Protein AF-X0ZL64-F1 (afdb_monomer_lite)

Radius of gyration: 22.53 Å; chains: 1; bounding box: 55×43×72 Å

Sequence (327 aa):
TFVGLVYSRGSKEIKETILNGLEERFSKLHREGRIHIHDLEAYGETYNCLTPNILKGFPYEEYTNYSDFKKMIELFNYYRHIIVGLGNEQSGGIAFANFDEEVEIIYNKLNIAKNEINFQNLRDCIDSFLKWIHEARDRCGQVQYYVTLNLGLATGEISRFVTSSVLKCFMASKYIRPNIIFKLKDGINRKKGDNNYDLFRIAMECTCKKMIPTYFLCDSNHNLKVDPFKIALMGCRSKVYQNEYGEDTTIGRSNIVYNTINLPRIALEIDKNNPNLSKEEKIDLFKKNWLEIADDVKDLLFDRYDKICKQDSDDFPCNTQHNLRII

Secondary structure (DSSP, 8-state):
-HHHHHHHHHHHHHHHHHHHHS-HHHHHHHHTTSEEETTGGGTTT--SEE---HHHH--HHHHTTS-HHHHHHHHHHHHHHHHHHHHHH-SS-EEESSHHHHHHHHHHHTT---SHHHHHHHHHHHHHHHHHHHH---BTTTB---EEEEES---SHHHHHHHHHHHHHHHHSS---SEEEEEE-TTTTSSTTSTTHHHHHHHHHHHHHHS-PEEEETTSTTTTTS-TTS---BTTTB-----SSS---STT-EE---EEE-HHHHHHHHHHH-TTS-HHHHHHHHHHHHHHHHHHHHHHHHHHHHHHTTS-GGG-HHHHHHT-S--

Structure (mmCIF, N/CA/C/O backbone):
data_AF-X0ZL64-F1
#
_entry.id   AF-X0ZL64-F1
#
loop_
_atom_site.group_PDB
_atom_site.id
_atom_site.type_symbol
_atom_site.label_atom_id
_atom_site.label_alt_id
_atom_site.label_comp_id
_atom_site.label_asym_id
_atom_site.label_entity_id
_atom_site.label_seq_id
_atom_site.pdbx_PDB_ins_code
_atom_site.Cartn_x
_atom_site.Cartn_y
_atom_site.Cartn_z
_atom_site.occupancy
_atom_site.B_iso_or_equiv
_atom_site.auth_seq_id
_atom_site.auth_comp_id
_atom_site.auth_asym_id
_atom_site.auth_atom_id
_atom_site.pdbx_PDB_model_num
ATOM 1 N N . THR A 1 1 ? 22.795 6.376 10.604 1.00 85.44 1 THR A N 1
ATOM 2 C CA . THR A 1 1 ? 22.856 5.501 11.796 1.00 85.44 1 THR A CA 1
ATOM 3 C C . THR A 1 1 ? 23.905 4.427 11.550 1.00 85.44 1 THR A C 1
ATOM 5 O O . THR A 1 1 ? 24.247 4.202 10.392 1.00 85.44 1 THR A O 1
ATOM 8 N N . PHE A 1 2 ? 24.428 3.781 12.596 1.00 92.62 2 PHE A N 1
ATOM 9 C CA . PHE A 1 2 ? 25.344 2.638 12.452 1.00 92.62 2 PHE A CA 1
ATOM 10 C C . PHE A 1 2 ? 24.723 1.520 11.589 1.00 92.62 2 PHE A C 1
ATOM 12 O O . PHE A 1 2 ? 25.323 1.127 10.592 1.00 92.62 2 PHE A O 1
ATOM 19 N N . VAL A 1 3 ? 23.479 1.119 11.891 1.00 92.69 3 VAL A N 1
ATOM 20 C CA . VAL A 1 3 ? 22.715 0.110 11.126 1.00 92.69 3 VAL A CA 1
ATOM 21 C C . VAL A 1 3 ? 22.591 0.499 9.655 1.00 92.69 3 VAL A C 1
ATOM 23 O O . VAL A 1 3 ? 22.887 -0.297 8.771 1.00 92.69 3 VAL A O 1
ATOM 26 N N . GLY A 1 4 ? 22.235 1.756 9.384 1.00 93.00 4 GLY A N 1
ATOM 27 C CA . GLY A 1 4 ? 22.104 2.241 8.019 1.00 93.00 4 GLY A CA 1
ATOM 28 C C . GLY A 1 4 ? 23.405 2.178 7.221 1.00 93.00 4 GLY A C 1
ATOM 29 O O . GLY A 1 4 ? 23.381 1.835 6.046 1.00 93.00 4 GLY A O 1
ATOM 30 N N . LEU A 1 5 ? 24.551 2.481 7.837 1.00 93.94 5 LEU A N 1
ATOM 31 C CA . LEU A 1 5 ? 25.843 2.383 7.151 1.00 93.94 5 LEU A CA 1
ATOM 32 C C . LEU A 1 5 ? 26.161 0.934 6.755 1.00 93.94 5 LEU A C 1
ATOM 34 O O . LEU A 1 5 ? 26.617 0.702 5.634 1.00 93.94 5 LEU A O 1
ATOM 38 N N . VAL A 1 6 ? 25.909 -0.020 7.658 1.00 95.12 6 VAL A N 1
ATOM 39 C CA . VAL A 1 6 ? 26.088 -1.456 7.394 1.00 95.12 6 VAL A CA 1
ATOM 40 C C . VAL A 1 6 ? 25.159 -1.899 6.263 1.00 95.12 6 VAL A C 1
ATOM 42 O O . VAL A 1 6 ? 25.638 -2.450 5.273 1.00 95.12 6 VAL A O 1
ATOM 45 N N . TYR A 1 7 ? 23.868 -1.560 6.349 1.00 93.56 7 TYR A N 1
ATOM 46 C CA . TYR A 1 7 ? 22.883 -1.881 5.315 1.00 93.56 7 TYR A CA 1
ATOM 47 C C . TYR A 1 7 ? 23.269 -1.301 3.949 1.00 93.56 7 TYR A C 1
ATOM 49 O O . TYR A 1 7 ? 23.265 -2.016 2.955 1.00 93.56 7 TYR A O 1
ATOM 57 N N . SER A 1 8 ? 23.657 -0.023 3.874 1.00 93.94 8 SER A N 1
ATOM 58 C CA . SER A 1 8 ? 24.023 0.607 2.598 1.00 93.94 8 SER A CA 1
ATOM 59 C C . SER A 1 8 ? 25.255 -0.027 1.949 1.00 93.94 8 SER A C 1
ATOM 61 O O . SER A 1 8 ? 25.302 -0.131 0.723 1.00 93.94 8 SER A O 1
ATOM 63 N N . ARG A 1 9 ? 26.251 -0.450 2.741 1.00 95.69 9 ARG A N 1
ATOM 64 C CA . ARG A 1 9 ? 27.428 -1.155 2.212 1.00 95.69 9 ARG A CA 1
ATOM 65 C C . ARG A 1 9 ? 27.052 -2.538 1.687 1.00 95.69 9 ARG A C 1
ATOM 67 O O . ARG A 1 9 ? 27.356 -2.822 0.533 1.00 95.69 9 ARG A O 1
ATOM 74 N N . GLY A 1 10 ? 26.329 -3.328 2.484 1.00 95.69 10 GLY A N 1
ATOM 75 C CA . GLY A 1 10 ? 25.863 -4.658 2.080 1.00 95.69 10 GLY A CA 1
ATOM 76 C C . GLY A 1 10 ? 24.952 -4.606 0.853 1.00 95.69 10 GLY A C 1
ATOM 77 O O . GLY A 1 10 ? 25.193 -5.307 -0.119 1.00 95.69 10 GLY A O 1
ATOM 78 N N . SER A 1 11 ? 23.979 -3.689 0.831 1.00 95.44 11 SER A N 1
ATOM 79 C CA . SER A 1 11 ? 23.084 -3.470 -0.315 1.00 95.44 11 SER A CA 1
ATOM 80 C C . SER A 1 11 ? 23.862 -3.169 -1.600 1.00 95.44 11 SER A C 1
ATOM 82 O O . SER A 1 11 ? 23.550 -3.728 -2.647 1.00 95.44 11 SER A O 1
ATOM 84 N N . LYS A 1 12 ? 24.906 -2.329 -1.545 1.00 96.12 12 LYS A N 1
ATOM 85 C CA . LYS A 1 12 ? 25.731 -2.024 -2.726 1.00 96.12 12 LYS A CA 1
ATOM 86 C C . LYS A 1 12 ? 26.487 -3.255 -3.236 1.00 96.12 12 LYS A C 1
ATOM 88 O O . LYS A 1 12 ? 26.539 -3.469 -4.443 1.00 96.12 12 LYS A O 1
ATOM 93 N N . GLU A 1 13 ? 27.072 -4.034 -2.335 1.00 97.12 13 GLU A N 1
ATOM 94 C CA . GLU A 1 13 ? 27.812 -5.250 -2.682 1.00 97.12 13 GLU A CA 1
ATOM 95 C C . GLU A 1 13 ? 26.893 -6.327 -3.269 1.00 97.12 13 GLU A C 1
ATOM 97 O O . GLU A 1 13 ? 27.180 -6.865 -4.337 1.00 97.12 13 GLU A O 1
ATOM 102 N N . ILE A 1 14 ? 25.745 -6.569 -2.631 1.00 97.00 14 ILE A N 1
ATOM 103 C CA . ILE A 1 14 ? 24.719 -7.510 -3.095 1.00 97.00 14 ILE A CA 1
ATOM 104 C C . ILE A 1 14 ? 24.236 -7.127 -4.500 1.00 97.00 14 ILE A C 1
ATOM 106 O O . ILE A 1 14 ? 24.194 -7.977 -5.387 1.00 97.00 14 ILE A O 1
ATOM 110 N N . LYS A 1 15 ? 23.948 -5.840 -4.739 1.00 97.06 15 LYS A N 1
ATOM 111 C CA . LYS A 1 15 ? 23.525 -5.336 -6.056 1.00 97.06 15 LYS A CA 1
ATOM 112 C C . LYS A 1 15 ? 24.524 -5.659 -7.161 1.00 97.06 15 LYS A C 1
ATOM 114 O O . LYS A 1 15 ? 24.115 -6.140 -8.212 1.00 97.06 15 LYS A O 1
ATOM 119 N N . GLU A 1 16 ? 25.812 -5.400 -6.939 1.00 96.44 16 GLU A N 1
ATOM 120 C CA . GLU A 1 16 ? 26.841 -5.702 -7.941 1.00 96.44 16 GLU A CA 1
ATOM 121 C C . GLU A 1 16 ? 27.011 -7.207 -8.144 1.00 96.44 16 GLU A C 1
ATOM 123 O O . GLU A 1 16 ? 27.099 -7.655 -9.285 1.00 96.44 16 GLU A O 1
ATOM 128 N N . THR A 1 17 ? 27.006 -7.995 -7.066 1.00 97.50 17 THR A N 1
ATOM 129 C CA . THR A 1 17 ? 27.099 -9.460 -7.143 1.00 97.50 17 THR A CA 1
ATOM 130 C C . THR A 1 17 ? 25.959 -10.043 -7.971 1.00 97.50 17 THR A C 1
ATOM 132 O O . THR A 1 17 ? 26.208 -10.811 -8.899 1.00 97.50 17 THR A O 1
ATOM 135 N N . ILE A 1 18 ? 24.719 -9.624 -7.703 1.00 96.94 18 ILE A N 1
ATOM 136 C CA . ILE A 1 18 ? 23.544 -10.055 -8.466 1.00 96.94 18 ILE A CA 1
ATOM 137 C C . ILE A 1 18 ? 23.678 -9.611 -9.918 1.00 96.94 18 ILE A C 1
ATOM 139 O O . ILE A 1 18 ? 23.565 -10.436 -10.818 1.00 96.94 18 ILE A O 1
ATOM 143 N N . LEU A 1 19 ? 23.976 -8.333 -10.170 1.00 96.31 19 LEU A N 1
ATOM 144 C CA . LEU A 1 19 ? 24.062 -7.806 -11.531 1.00 96.31 19 LEU A CA 1
ATOM 145 C C . LEU A 1 19 ? 25.149 -8.492 -12.371 1.00 96.31 19 LEU A C 1
ATOM 147 O O . LEU A 1 19 ? 24.966 -8.649 -13.575 1.00 96.31 19 LEU A O 1
ATOM 151 N N . ASN A 1 20 ? 26.259 -8.900 -11.752 1.00 96.81 20 ASN A N 1
ATOM 152 C CA . ASN A 1 20 ? 27.331 -9.659 -12.400 1.00 96.81 20 ASN A CA 1
ATOM 153 C C . ASN A 1 20 ? 26.983 -11.140 -12.612 1.00 96.81 20 ASN A C 1
ATOM 155 O O . ASN A 1 20 ? 27.545 -11.759 -13.509 1.00 96.81 20 ASN A O 1
ATOM 159 N N . GLY A 1 21 ? 26.090 -11.702 -11.794 1.00 96.31 21 GLY A N 1
ATOM 160 C CA . GLY A 1 21 ? 25.634 -13.091 -11.898 1.00 96.31 21 GLY A CA 1
ATOM 161 C C . GLY A 1 21 ? 24.410 -13.301 -12.796 1.00 96.31 21 GLY A C 1
ATOM 162 O O . GLY A 1 21 ? 24.076 -14.443 -13.100 1.00 96.31 21 GLY A O 1
ATOM 163 N N . LEU A 1 22 ? 23.723 -12.230 -13.207 1.00 96.25 22 LEU A N 1
ATOM 164 C CA . LEU A 1 22 ? 22.597 -12.305 -14.142 1.00 96.25 22 LEU A CA 1
ATOM 165 C C . LEU A 1 22 ? 23.060 -12.637 -15.563 1.00 96.25 22 LEU A C 1
ATOM 167 O O . LEU A 1 22 ? 24.157 -12.259 -15.976 1.00 96.25 22 LEU A O 1
ATOM 171 N N . GLU A 1 23 ? 22.169 -13.259 -16.343 1.00 96.94 23 GLU A N 1
ATOM 172 C CA . GLU A 1 23 ? 22.361 -13.398 -17.788 1.00 96.94 23 GLU A CA 1
ATOM 173 C C . GLU A 1 23 ? 22.715 -12.045 -18.420 1.00 96.94 23 GLU A C 1
ATOM 175 O O . GLU A 1 23 ? 22.102 -11.012 -18.116 1.00 96.94 23 GLU A O 1
ATOM 180 N N . GLU A 1 24 ? 23.692 -12.056 -19.331 1.00 96.94 24 GLU A N 1
ATOM 181 C CA . GLU A 1 24 ? 24.255 -10.836 -19.918 1.00 96.94 24 GLU A CA 1
ATOM 182 C C . GLU A 1 24 ? 23.181 -9.954 -20.567 1.00 96.94 24 GLU A C 1
ATOM 184 O O . GLU A 1 24 ? 23.215 -8.731 -20.423 1.00 96.94 24 GLU A O 1
ATOM 189 N N . ARG A 1 25 ? 22.177 -10.560 -21.217 1.00 96.50 25 ARG A N 1
ATOM 190 C CA . ARG A 1 25 ? 21.064 -9.824 -21.835 1.00 96.50 25 ARG A CA 1
ATOM 191 C C . ARG A 1 25 ? 20.309 -8.947 -20.831 1.00 96.50 25 ARG A C 1
ATOM 193 O O . ARG A 1 25 ? 20.005 -7.798 -21.138 1.00 96.50 25 ARG A O 1
ATOM 200 N N . PHE A 1 26 ? 20.093 -9.415 -19.600 1.00 97.38 26 PHE A N 1
ATOM 201 C CA . PHE A 1 26 ? 19.389 -8.646 -18.570 1.00 97.38 26 PHE A CA 1
ATOM 202 C C . PHE A 1 26 ? 20.286 -7.587 -17.931 1.00 97.38 26 PHE A C 1
ATOM 204 O O . PHE A 1 26 ? 19.891 -6.424 -17.793 1.00 97.38 26 PHE A O 1
ATOM 211 N N . SER A 1 27 ? 21.505 -7.975 -17.547 1.00 97.50 27 SER A N 1
ATOM 212 C CA . SER A 1 27 ? 22.430 -7.074 -16.857 1.00 97.50 27 SER A CA 1
ATOM 213 C C . SER A 1 27 ? 22.871 -5.923 -17.760 1.00 97.50 27 SER A C 1
ATOM 215 O O . SER A 1 27 ? 22.922 -4.776 -17.310 1.00 97.50 27 SER A O 1
ATOM 217 N N . LYS A 1 28 ? 23.082 -6.183 -19.054 1.00 97.69 28 LYS A N 1
ATOM 218 C CA . LYS A 1 28 ? 23.382 -5.159 -20.058 1.00 97.69 28 LYS A CA 1
ATOM 219 C C . LYS A 1 28 ? 22.254 -4.140 -20.195 1.00 97.69 28 LYS A C 1
ATOM 221 O O . LYS A 1 28 ? 22.522 -2.941 -20.127 1.00 97.69 28 LYS A O 1
ATOM 226 N N . LEU A 1 29 ? 20.998 -4.583 -20.316 1.00 97.69 29 LEU A N 1
ATOM 227 C CA . LEU A 1 29 ? 19.847 -3.674 -20.407 1.00 97.69 29 LEU A CA 1
ATOM 228 C C . LEU A 1 29 ? 19.750 -2.745 -19.187 1.00 97.69 29 LEU A C 1
ATOM 230 O O . LEU A 1 29 ? 19.421 -1.564 -19.342 1.00 97.69 29 LEU A O 1
ATOM 234 N N . HIS A 1 30 ? 20.054 -3.257 -17.991 1.00 97.94 30 HIS A N 1
ATOM 235 C CA . HIS A 1 30 ? 20.101 -2.457 -16.767 1.00 97.94 30 HIS A CA 1
ATOM 236 C C . HIS A 1 30 ? 21.277 -1.470 -16.767 1.00 97.94 30 HIS A C 1
ATOM 238 O O . HIS A 1 30 ? 21.079 -0.276 -16.546 1.00 97.94 30 HIS A O 1
ATOM 244 N N . ARG A 1 31 ? 22.500 -1.948 -17.046 1.00 97.12 31 ARG A N 1
ATOM 245 C CA . ARG A 1 31 ? 23.730 -1.131 -17.043 1.00 97.12 31 ARG A CA 1
ATOM 246 C C . ARG A 1 31 ? 23.680 -0.002 -18.076 1.00 97.12 31 ARG A C 1
ATOM 248 O O . ARG A 1 31 ? 24.167 1.092 -17.812 1.00 97.12 31 ARG A O 1
ATOM 255 N N . GLU A 1 32 ? 23.052 -0.240 -19.223 1.00 96.69 32 GLU A N 1
ATOM 256 C CA . GLU A 1 32 ? 22.893 0.752 -20.294 1.00 96.69 32 GLU A CA 1
ATOM 257 C C . GLU A 1 32 ? 21.678 1.678 -20.088 1.00 96.69 32 GLU A C 1
ATOM 259 O O . GLU A 1 32 ? 21.444 2.593 -20.883 1.00 96.69 32 GLU A O 1
ATOM 264 N N . GLY A 1 33 ? 20.901 1.467 -19.019 1.00 96.62 33 GLY A N 1
ATOM 265 C CA . GLY A 1 33 ? 19.744 2.290 -18.672 1.00 96.62 33 GLY A CA 1
ATOM 266 C C . GLY A 1 33 ? 18.554 2.131 -19.621 1.00 96.62 33 GLY A C 1
ATOM 267 O O . GLY A 1 33 ? 17.701 3.024 -19.679 1.00 96.62 33 GLY A O 1
ATOM 268 N N . ARG A 1 34 ? 18.483 1.020 -20.370 1.00 97.44 34 ARG A N 1
ATOM 269 C CA . ARG A 1 34 ? 17.305 0.657 -21.179 1.00 97.44 34 ARG A CA 1
ATOM 270 C C . ARG A 1 34 ? 16.175 0.126 -20.311 1.00 97.44 34 ARG A C 1
ATOM 272 O O . ARG A 1 34 ? 15.009 0.405 -20.588 1.00 97.44 34 ARG A O 1
ATOM 279 N N . ILE A 1 35 ? 16.527 -0.571 -19.236 1.00 98.31 35 ILE A N 1
ATOM 280 C CA . ILE A 1 35 ? 15.600 -0.941 -18.171 1.00 98.31 35 ILE A CA 1
ATOM 281 C C . ILE A 1 35 ? 16.153 -0.512 -16.814 1.00 98.31 35 ILE A C 1
ATOM 283 O O . ILE A 1 35 ? 17.341 -0.237 -16.662 1.00 98.31 35 ILE A O 1
ATOM 287 N N . HIS A 1 36 ? 15.287 -0.494 -15.810 1.00 98.12 36 HIS A N 1
ATOM 288 C CA . HIS A 1 36 ? 15.673 -0.422 -14.411 1.00 98.12 36 HIS A CA 1
ATOM 289 C C . HIS A 1 36 ? 15.086 -1.618 -13.665 1.00 98.12 36 HIS A C 1
ATOM 291 O O . HIS A 1 36 ? 13.871 -1.838 -13.684 1.00 98.12 36 HIS A O 1
ATOM 297 N N . ILE A 1 37 ? 15.971 -2.375 -13.019 1.00 97.75 37 ILE A N 1
ATOM 298 C CA . ILE A 1 37 ? 15.625 -3.517 -12.175 1.00 97.75 37 ILE A CA 1
ATOM 299 C C . ILE A 1 37 ? 15.481 -2.962 -10.766 1.00 97.75 37 ILE A C 1
ATOM 301 O O . ILE A 1 37 ? 16.473 -2.541 -10.171 1.00 97.75 37 ILE A O 1
ATOM 305 N N . HIS A 1 38 ? 14.244 -2.888 -10.278 1.00 96.12 38 HIS A N 1
ATOM 306 C CA . HIS A 1 38 ? 13.951 -2.321 -8.960 1.00 96.12 38 HIS A CA 1
ATOM 307 C C . HIS A 1 38 ? 14.298 -3.309 -7.851 1.00 96.12 38 HIS A C 1
ATOM 309 O O . HIS A 1 38 ? 14.215 -4.526 -8.059 1.00 96.12 38 HIS A O 1
ATOM 315 N N . ASP A 1 39 ? 14.645 -2.763 -6.683 1.00 94.56 39 ASP A N 1
ATOM 316 C CA . ASP A 1 39 ? 14.960 -3.504 -5.456 1.00 94.56 39 ASP A CA 1
ATOM 317 C C . ASP A 1 39 ? 15.946 -4.651 -5.706 1.00 94.56 39 ASP A C 1
ATOM 319 O O . ASP A 1 39 ? 15.713 -5.801 -5.341 1.00 94.56 39 ASP A O 1
ATOM 323 N N . LEU A 1 40 ? 17.027 -4.349 -6.427 1.00 95.44 40 LEU A N 1
ATOM 324 C CA . LEU A 1 40 ? 18.008 -5.344 -6.847 1.00 95.44 40 LEU A CA 1
ATOM 325 C C . LEU A 1 40 ? 18.696 -6.018 -5.645 1.00 95.44 40 LEU A C 1
ATOM 327 O O . LEU A 1 40 ? 19.093 -7.165 -5.751 1.00 95.44 40 LEU A O 1
ATOM 331 N N . GLU A 1 41 ? 18.772 -5.357 -4.488 1.00 94.25 41 GLU A N 1
ATOM 332 C CA . GLU A 1 41 ? 19.228 -5.963 -3.227 1.00 94.25 41 GLU A CA 1
ATOM 333 C C . GLU A 1 41 ? 18.314 -7.074 -2.690 1.00 94.25 41 GLU A C 1
ATOM 335 O O . GLU A 1 41 ? 18.753 -7.860 -1.863 1.00 94.25 41 GLU A O 1
ATOM 340 N N . ALA A 1 42 ? 17.059 -7.118 -3.135 1.00 94.75 42 ALA A N 1
ATOM 341 C CA . ALA A 1 42 ? 16.051 -8.096 -2.734 1.00 94.75 42 ALA A CA 1
ATOM 342 C C . ALA A 1 42 ? 15.788 -9.133 -3.842 1.00 94.75 42 ALA A C 1
ATOM 344 O O . ALA A 1 42 ? 14.786 -9.849 -3.815 1.00 94.75 42 ALA A O 1
ATOM 345 N N . TYR A 1 43 ? 16.637 -9.177 -4.874 1.00 96.00 43 TYR A N 1
ATOM 346 C CA . TYR A 1 43 ? 16.426 -10.023 -6.043 1.00 96.00 43 TYR A CA 1
ATOM 347 C C . TYR A 1 43 ? 16.453 -11.505 -5.667 1.00 96.00 43 TYR A C 1
ATOM 349 O O . TYR A 1 43 ? 17.493 -12.036 -5.299 1.00 96.00 43 TYR A O 1
ATOM 357 N N . GLY A 1 44 ? 15.316 -12.182 -5.824 1.00 94.06 44 GLY A N 1
ATOM 358 C CA . GLY A 1 44 ? 15.185 -13.600 -5.490 1.00 94.06 44 GLY A CA 1
ATOM 359 C C . GLY A 1 44 ? 15.011 -13.879 -3.997 1.00 94.06 44 GLY A C 1
ATOM 360 O O . GLY A 1 44 ? 14.632 -14.993 -3.666 1.00 94.06 44 GLY A O 1
ATOM 361 N N . GLU A 1 45 ? 15.214 -12.883 -3.132 1.00 94.06 45 GLU A N 1
ATOM 362 C CA . GLU A 1 45 ? 15.115 -13.012 -1.672 1.00 94.06 45 GLU A CA 1
ATOM 363 C C . GLU A 1 45 ? 13.700 -12.725 -1.169 1.00 94.06 45 GLU A C 1
ATOM 365 O O . GLU A 1 45 ? 13.190 -13.393 -0.279 1.00 94.06 45 GLU A O 1
ATOM 370 N N . THR A 1 46 ? 13.028 -11.719 -1.738 1.00 94.81 46 THR A N 1
ATOM 371 C CA . THR A 1 46 ? 11.670 -11.373 -1.313 1.00 94.81 46 THR A CA 1
ATOM 372 C C . THR A 1 46 ? 10.833 -10.714 -2.415 1.00 94.81 46 THR A C 1
ATOM 374 O O . THR A 1 46 ? 11.318 -10.288 -3.465 1.00 94.81 46 THR A O 1
ATOM 377 N N . TYR A 1 47 ? 9.532 -10.649 -2.157 1.00 94.31 47 TYR A N 1
ATOM 378 C CA . TYR A 1 47 ? 8.529 -9.894 -2.880 1.00 94.31 47 TYR A CA 1
ATOM 379 C C . TYR A 1 47 ? 8.533 -8.398 -2.496 1.00 94.31 47 TYR A C 1
ATOM 381 O O . TYR A 1 47 ? 9.127 -7.952 -1.513 1.00 94.31 47 TYR A O 1
ATOM 389 N N . ASN A 1 48 ? 7.804 -7.602 -3.276 1.00 94.44 48 ASN A N 1
ATOM 390 C CA . ASN A 1 48 ? 7.753 -6.156 -3.131 1.00 94.44 48 ASN A CA 1
ATOM 391 C C . ASN A 1 48 ? 6.693 -5.698 -2.113 1.00 94.44 48 ASN A C 1
ATOM 393 O O . ASN A 1 48 ? 7.015 -5.416 -0.963 1.00 94.44 48 ASN A O 1
ATOM 397 N N . CYS A 1 49 ? 5.423 -5.595 -2.508 1.00 94.44 49 CYS A N 1
ATOM 398 C CA . CYS A 1 49 ? 4.371 -5.023 -1.652 1.00 94.44 49 CYS A CA 1
ATOM 399 C C . CYS A 1 49 ? 3.359 -6.086 -1.232 1.00 94.44 49 CYS A C 1
ATOM 401 O O . CYS A 1 49 ? 3.110 -7.016 -1.997 1.00 94.44 49 CYS A O 1
ATOM 403 N N . LEU A 1 50 ? 2.688 -5.879 -0.096 1.00 95.19 50 LEU A N 1
ATOM 404 C CA . LEU A 1 50 ? 1.573 -6.705 0.377 1.00 95.19 50 LEU A CA 1
ATOM 405 C C . LEU A 1 50 ? 0.435 -5.833 0.920 1.00 95.19 50 LEU A C 1
ATOM 407 O O . LEU A 1 50 ? 0.665 -4.824 1.595 1.00 95.19 50 LEU A O 1
ATOM 411 N N . THR A 1 51 ? -0.797 -6.264 0.653 1.00 96.69 51 THR A N 1
ATOM 412 C CA . THR A 1 51 ? -1.989 -5.804 1.376 1.00 96.69 51 THR A CA 1
ATOM 413 C C . THR A 1 51 ? -2.382 -6.881 2.384 1.00 96.69 51 THR A C 1
ATOM 415 O O . THR A 1 51 ? -3.088 -7.805 1.999 1.00 96.69 51 THR A O 1
ATOM 418 N N . PRO A 1 52 ? -1.886 -6.867 3.630 1.00 96.44 52 PRO A N 1
ATOM 419 C CA . PRO A 1 52 ? -2.087 -7.983 4.554 1.00 96.44 52 PRO A CA 1
ATOM 420 C C . PRO A 1 52 ? -3.551 -8.170 4.978 1.00 96.44 52 PRO A C 1
ATOM 422 O O . PRO A 1 52 ? -4.284 -7.203 5.177 1.00 96.44 52 PRO A O 1
ATOM 425 N N . ASN A 1 53 ? -3.966 -9.423 5.184 1.00 95.62 53 ASN A N 1
ATOM 426 C CA . ASN A 1 53 ? -5.251 -9.752 5.804 1.00 95.62 53 ASN A CA 1
ATOM 427 C C . ASN A 1 53 ? -5.147 -9.717 7.338 1.00 95.62 53 ASN A C 1
ATOM 429 O O . ASN A 1 53 ? -4.923 -10.731 7.998 1.00 95.62 53 ASN A O 1
ATOM 433 N N . ILE A 1 54 ? -5.329 -8.529 7.911 1.00 96.25 54 ILE A N 1
ATOM 434 C CA . ILE A 1 54 ? -5.186 -8.290 9.356 1.00 96.25 54 ILE A CA 1
ATOM 435 C C . ILE A 1 54 ? -6.240 -9.035 10.167 1.00 96.25 54 ILE A C 1
ATOM 437 O O . ILE A 1 54 ? -5.933 -9.569 11.229 1.00 96.25 54 ILE A O 1
ATOM 441 N N . LEU A 1 55 ? -7.465 -9.126 9.651 1.00 96.06 55 LEU A N 1
ATOM 442 C CA . LEU A 1 55 ? -8.588 -9.723 10.370 1.00 96.06 55 LEU A CA 1
ATOM 443 C C . LEU A 1 55 ? -8.417 -11.222 10.614 1.00 96.06 55 LEU A C 1
ATOM 445 O O . LEU A 1 55 ? -8.947 -11.717 11.609 1.00 96.06 55 LEU A O 1
ATOM 449 N N . LYS A 1 56 ? -7.711 -11.922 9.716 1.00 92.69 56 LYS A N 1
ATOM 450 C CA . LYS A 1 56 ? -7.443 -13.363 9.810 1.00 92.69 56 LYS A CA 1
ATOM 451 C C . LYS A 1 56 ? -6.365 -13.683 10.848 1.00 92.69 56 LYS A C 1
ATOM 453 O O . LYS A 1 56 ? -6.500 -14.670 11.559 1.00 92.69 56 LYS A O 1
ATOM 458 N N . GLY A 1 57 ? -5.329 -12.847 10.935 1.00 90.81 57 GLY A N 1
ATOM 459 C CA . GLY A 1 57 ? -4.188 -13.043 11.837 1.00 90.81 57 GLY A CA 1
ATOM 460 C C . GLY A 1 57 ? -4.337 -12.466 13.241 1.00 90.81 57 GLY A C 1
ATOM 461 O O . GLY A 1 57 ? -3.505 -12.740 14.103 1.00 90.81 57 GLY A O 1
ATOM 462 N N . PHE A 1 58 ? -5.349 -11.625 13.466 1.00 96.38 58 PHE A N 1
ATOM 463 C CA . PHE A 1 58 ? -5.500 -10.897 14.721 1.00 96.38 58 PHE A CA 1
ATOM 464 C C . PHE A 1 58 ? -5.799 -11.853 15.898 1.00 96.38 58 PHE A C 1
ATOM 466 O O . PHE A 1 58 ? -6.772 -12.609 15.826 1.00 96.38 58 PHE A O 1
ATOM 473 N N . PRO A 1 59 ? -5.029 -11.818 17.003 1.00 95.69 59 PRO A N 1
ATOM 474 C CA . PRO A 1 59 ? -5.170 -12.761 18.116 1.00 95.69 59 PRO A CA 1
ATOM 475 C C . PRO A 1 59 ? -6.300 -12.351 19.082 1.00 95.69 59 PRO A C 1
ATOM 477 O O . PRO A 1 59 ? -6.068 -11.929 20.212 1.00 95.69 59 PRO A O 1
ATOM 480 N N . TYR A 1 60 ? -7.558 -12.467 18.643 1.00 96.25 60 TYR A N 1
ATOM 481 C CA . TYR A 1 60 ? -8.731 -12.023 19.421 1.00 96.25 60 TYR A CA 1
ATOM 482 C C . TYR A 1 60 ? -8.810 -12.633 20.830 1.00 96.25 60 TYR A C 1
ATOM 484 O O . TYR A 1 60 ? -9.135 -11.939 21.798 1.00 96.25 60 TYR A O 1
ATOM 492 N N . GLU A 1 61 ? -8.520 -13.929 20.950 1.00 95.31 61 GLU A N 1
ATOM 493 C CA . GLU A 1 61 ? -8.641 -14.674 22.207 1.00 95.31 61 GLU A CA 1
ATOM 494 C C . GLU A 1 61 ? -7.673 -14.152 23.276 1.00 95.31 61 GLU A C 1
ATOM 496 O O . GLU A 1 61 ? -8.059 -14.009 24.437 1.00 95.31 61 GLU A O 1
ATOM 501 N N . GLU A 1 62 ? -6.462 -13.751 22.875 1.00 95.88 62 GLU A N 1
ATOM 502 C CA . GLU A 1 62 ? -5.438 -13.212 23.776 1.00 95.88 62 GLU A CA 1
ATOM 503 C C . GLU A 1 62 ? -5.908 -11.926 24.477 1.00 95.88 62 GLU A C 1
ATOM 505 O O . GLU A 1 62 ? -5.585 -11.678 25.640 1.00 95.88 62 GLU A O 1
ATOM 510 N N . TYR A 1 63 ? -6.717 -11.111 23.794 1.00 96.25 63 TYR A N 1
ATOM 511 C CA . TYR A 1 63 ? -7.126 -9.790 24.282 1.00 96.25 63 TYR A CA 1
ATOM 512 C C . TYR A 1 63 ? -8.521 -9.775 24.911 1.00 96.25 63 TYR A C 1
ATOM 514 O O . TYR A 1 63 ? -8.960 -8.739 25.415 1.00 96.25 63 TYR A O 1
ATOM 522 N N . THR A 1 64 ? -9.234 -10.903 24.915 1.00 91.88 64 THR A N 1
ATOM 523 C CA . THR A 1 64 ? -10.647 -10.965 25.331 1.00 91.88 64 THR A CA 1
ATOM 524 C C . THR A 1 64 ? -10.856 -10.470 26.768 1.00 91.88 64 THR A C 1
ATOM 526 O O . THR A 1 64 ? -11.789 -9.703 27.026 1.00 91.88 64 THR A O 1
ATOM 529 N N . ASN A 1 65 ? -9.941 -10.821 27.679 1.00 94.12 65 ASN A N 1
ATOM 530 C CA . ASN A 1 65 ? -10.018 -10.492 29.109 1.00 94.12 65 ASN A CA 1
ATOM 531 C C . ASN A 1 65 ? -9.369 -9.148 29.485 1.00 94.12 65 ASN A C 1
ATOM 533 O O . ASN A 1 65 ? -9.278 -8.806 30.664 1.00 94.12 65 ASN A O 1
ATOM 537 N N . TYR A 1 66 ? -8.874 -8.386 28.510 1.00 97.94 66 TYR A N 1
ATOM 538 C CA . TYR A 1 66 ? -8.275 -7.079 28.767 1.00 97.94 66 TYR A CA 1
ATOM 539 C C . TYR A 1 66 ? -9.342 -6.006 29.001 1.00 97.94 66 TYR A C 1
ATOM 541 O O . TYR A 1 66 ? -10.479 -6.117 28.541 1.00 97.94 66 TYR A O 1
ATOM 549 N N . SER A 1 67 ? -8.963 -4.935 29.704 1.00 98.12 67 SER A N 1
ATOM 550 C CA . SER A 1 67 ? -9.794 -3.732 29.762 1.00 98.12 67 SER A CA 1
ATOM 551 C C . SER A 1 67 ? -9.955 -3.135 28.365 1.00 98.12 67 SER A C 1
ATOM 553 O O . SER A 1 67 ? -9.064 -3.267 27.525 1.00 98.12 67 SER A O 1
ATOM 555 N N . ASP A 1 68 ? -11.053 -2.422 28.130 1.00 98.50 68 ASP A N 1
ATOM 556 C CA . ASP A 1 68 ? -11.319 -1.730 26.862 1.00 98.50 68 ASP A CA 1
ATOM 557 C C . ASP A 1 68 ? -10.145 -0.857 26.410 1.00 98.50 68 ASP A C 1
ATOM 559 O O . ASP A 1 68 ? -9.727 -0.905 25.254 1.00 98.50 68 ASP A O 1
ATOM 563 N N . PHE A 1 69 ? -9.548 -0.118 27.347 1.00 98.19 69 PHE A N 1
ATOM 564 C CA . PHE A 1 69 ? -8.369 0.695 27.073 1.00 98.19 69 PHE A CA 1
ATOM 565 C C . PHE A 1 69 ? -7.181 -0.141 26.584 1.00 98.19 69 PHE A C 1
ATOM 567 O O . PHE A 1 69 ? -6.576 0.178 25.561 1.00 98.19 69 PHE A O 1
ATOM 574 N N . LYS A 1 70 ? -6.875 -1.250 27.270 1.00 98.38 70 LYS A N 1
ATOM 575 C CA . LYS A 1 70 ? -5.779 -2.136 26.868 1.00 98.38 70 LYS A CA 1
ATOM 576 C C . LYS A 1 70 ? -6.079 -2.831 25.534 1.00 98.38 70 LYS A C 1
ATOM 578 O O . LYS A 1 70 ? -5.184 -2.915 24.705 1.00 98.38 70 LYS A O 1
ATOM 583 N N . LYS A 1 71 ? -7.324 -3.245 25.276 1.00 98.62 71 LYS A N 1
ATOM 584 C CA . LYS A 1 71 ? -7.755 -3.796 23.976 1.00 98.62 71 LYS A CA 1
ATOM 585 C C . LYS A 1 71 ? -7.471 -2.829 22.826 1.00 98.62 71 LYS A C 1
ATOM 587 O O . LYS A 1 71 ? -6.946 -3.247 21.799 1.00 98.62 71 LYS A O 1
ATOM 592 N N . MET A 1 72 ? -7.762 -1.537 23.006 1.00 98.44 72 MET A N 1
ATOM 593 C CA . MET A 1 72 ? -7.441 -0.515 22.003 1.00 98.44 72 MET A CA 1
ATOM 594 C C . MET A 1 72 ? -5.930 -0.352 21.816 1.00 98.44 72 MET A C 1
ATOM 596 O O . MET A 1 72 ? -5.472 -0.299 20.679 1.00 98.44 72 MET A O 1
ATOM 600 N N . ILE A 1 73 ? -5.141 -0.332 22.894 1.00 98.44 73 ILE A N 1
ATOM 601 C CA . ILE A 1 73 ? -3.673 -0.288 22.788 1.00 98.44 73 ILE A CA 1
ATOM 602 C C . ILE A 1 73 ? -3.145 -1.483 21.986 1.00 98.44 73 ILE A C 1
ATOM 604 O O . ILE A 1 73 ? -2.360 -1.283 21.055 1.00 98.44 73 ILE A O 1
ATOM 608 N N . GLU A 1 74 ? -3.598 -2.698 22.308 1.00 98.38 74 GLU A N 1
ATOM 609 C CA . GLU A 1 74 ? -3.124 -3.911 21.639 1.00 98.38 74 GLU A CA 1
ATOM 610 C C . GLU A 1 74 ? -3.566 -3.999 20.181 1.00 98.38 74 GLU A C 1
ATOM 612 O O . GLU A 1 74 ? -2.795 -4.447 19.337 1.00 98.38 74 GLU A O 1
ATOM 617 N N . LEU A 1 75 ? -4.743 -3.463 19.843 1.00 98.44 75 LEU A N 1
ATOM 618 C CA . LEU A 1 75 ? -5.171 -3.316 18.454 1.00 98.44 75 LEU A CA 1
ATOM 619 C C . LEU A 1 75 ? -4.117 -2.555 17.636 1.00 98.44 75 LEU A C 1
ATOM 621 O O . LEU A 1 75 ? -3.663 -3.048 16.604 1.00 98.44 75 LEU A O 1
ATOM 625 N N . PHE A 1 76 ? -3.675 -1.379 18.091 1.00 98.69 76 PHE A N 1
ATOM 626 C CA . PHE A 1 76 ? -2.667 -0.601 17.356 1.00 98.69 76 PHE A CA 1
ATOM 627 C C . PHE A 1 76 ? -1.241 -1.142 17.525 1.00 98.69 76 PHE A C 1
ATOM 629 O O . PHE A 1 76 ? -0.427 -0.961 16.618 1.00 98.69 76 PHE A O 1
ATOM 636 N N . ASN A 1 77 ? 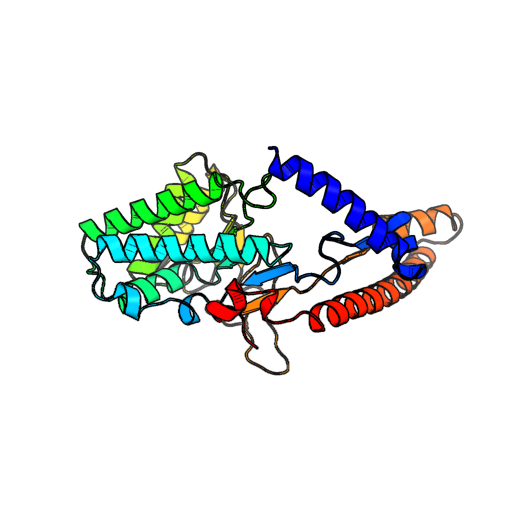-0.919 -1.827 18.631 1.00 98.44 77 ASN A N 1
ATOM 637 C CA . ASN A 1 77 ? 0.340 -2.573 18.750 1.00 98.44 77 ASN A CA 1
ATOM 638 C C . ASN A 1 77 ? 0.424 -3.681 17.706 1.00 98.44 77 ASN A C 1
ATOM 640 O O . ASN A 1 77 ? 1.480 -3.844 17.103 1.00 98.44 77 ASN A O 1
ATOM 644 N N . TYR A 1 78 ? -0.675 -4.386 17.445 1.00 98.44 78 TYR A N 1
ATOM 645 C CA . TYR A 1 78 ? -0.721 -5.410 16.414 1.00 98.44 78 TYR A CA 1
ATOM 646 C C . TYR A 1 78 ? -0.411 -4.817 15.036 1.00 98.44 78 TYR A C 1
ATOM 648 O O . TYR A 1 78 ? 0.493 -5.296 14.357 1.00 98.44 78 TYR A O 1
ATOM 656 N N . TYR A 1 79 ? -1.046 -3.700 14.655 1.00 98.50 79 TYR A N 1
ATOM 657 C CA . TYR A 1 79 ? -0.685 -2.995 13.416 1.00 98.50 79 TYR A CA 1
ATOM 658 C C . TYR A 1 79 ? 0.803 -2.618 13.371 1.00 98.50 79 TYR A C 1
ATOM 660 O O . TYR A 1 79 ? 1.447 -2.823 12.343 1.00 98.50 79 TYR A O 1
ATOM 668 N N . ARG A 1 80 ? 1.373 -2.098 14.469 1.00 98.19 80 ARG A N 1
ATOM 669 C CA . ARG A 1 80 ? 2.814 -1.791 14.552 1.00 98.19 80 ARG A CA 1
ATOM 670 C C . ARG A 1 80 ? 3.676 -3.034 14.350 1.00 98.19 80 ARG A C 1
ATOM 672 O O . ARG A 1 80 ? 4.633 -2.977 13.584 1.00 98.19 80 ARG A O 1
ATOM 679 N N . HIS A 1 81 ? 3.325 -4.138 15.003 1.00 97.19 81 HIS A N 1
ATOM 680 C CA . HIS A 1 81 ? 4.043 -5.403 14.907 1.00 97.19 81 HIS A CA 1
ATOM 681 C C . HIS A 1 81 ? 4.047 -5.930 13.469 1.00 97.19 81 HIS A C 1
ATOM 683 O O . HIS A 1 81 ? 5.116 -6.201 12.926 1.00 97.19 81 HIS A O 1
ATOM 689 N N . ILE A 1 82 ? 2.882 -5.947 12.814 1.00 97.69 82 ILE A N 1
ATOM 690 C CA . ILE A 1 82 ? 2.761 -6.336 11.405 1.00 97.69 82 ILE A CA 1
ATOM 691 C C . ILE A 1 82 ? 3.570 -5.405 10.495 1.00 97.69 82 ILE A C 1
ATOM 693 O O . ILE A 1 82 ? 4.251 -5.876 9.590 1.00 97.69 82 ILE A O 1
ATOM 697 N N . ILE A 1 83 ? 3.551 -4.089 10.734 1.00 97.50 83 ILE A N 1
ATOM 698 C CA . ILE A 1 83 ? 4.322 -3.131 9.925 1.00 97.50 83 ILE A CA 1
ATOM 699 C C . ILE A 1 83 ? 5.829 -3.382 10.041 1.00 97.50 83 ILE A C 1
ATOM 701 O O . ILE A 1 83 ? 6.531 -3.348 9.030 1.00 97.50 83 ILE A O 1
ATOM 705 N N . VAL A 1 84 ? 6.322 -3.631 11.255 1.00 96.38 84 VAL A N 1
ATOM 706 C CA . VAL A 1 84 ? 7.743 -3.902 11.502 1.00 96.38 84 VAL A CA 1
ATOM 7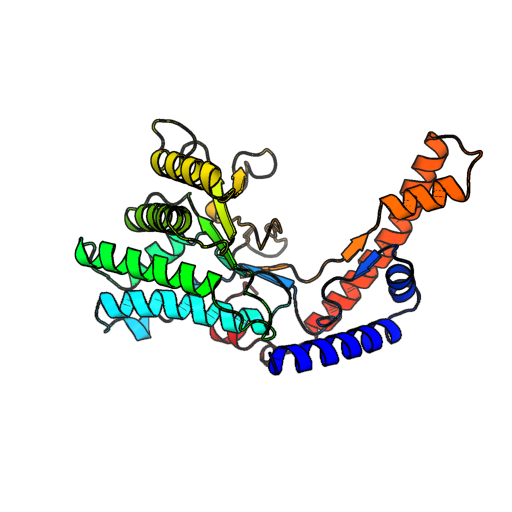07 C C . VAL A 1 84 ? 8.153 -5.246 10.904 1.00 96.38 84 VAL A C 1
ATOM 709 O O . VAL A 1 84 ? 9.156 -5.294 10.197 1.00 96.38 84 VAL A O 1
ATOM 712 N N . GLY A 1 85 ? 7.375 -6.307 11.142 1.00 95.81 85 GLY A N 1
ATOM 713 C CA . GLY A 1 85 ? 7.641 -7.650 10.620 1.00 95.81 85 GLY A CA 1
ATOM 714 C C . GLY A 1 85 ? 7.656 -7.675 9.093 1.00 95.81 85 GLY A C 1
ATOM 715 O O . GLY A 1 85 ? 8.687 -7.966 8.489 1.00 95.81 85 GLY A O 1
ATOM 716 N N . LEU A 1 86 ? 6.570 -7.222 8.457 1.00 95.38 86 LEU A N 1
ATOM 717 C CA . LEU A 1 86 ? 6.503 -7.123 6.996 1.00 95.38 86 LEU A CA 1
ATOM 718 C C . LEU A 1 86 ? 7.580 -6.206 6.424 1.00 95.38 86 LEU A C 1
ATOM 720 O O . LEU A 1 86 ? 8.109 -6.480 5.357 1.00 95.38 86 LEU A O 1
ATOM 724 N N . GLY A 1 87 ? 7.935 -5.123 7.117 1.00 93.56 87 GLY A N 1
ATOM 725 C CA . GLY A 1 87 ? 8.976 -4.211 6.658 1.00 93.56 87 GLY A CA 1
ATOM 726 C C . GLY A 1 87 ? 10.388 -4.810 6.624 1.00 93.56 87 GLY A C 1
ATOM 727 O O . GLY A 1 87 ? 11.254 -4.204 5.991 1.00 93.56 87 GLY A O 1
ATOM 728 N N . ASN A 1 88 ? 10.602 -5.965 7.266 1.00 91.81 88 ASN A N 1
ATOM 729 C CA . ASN A 1 88 ? 11.814 -6.782 7.155 1.00 91.81 88 ASN A CA 1
ATOM 730 C C . ASN A 1 88 ? 11.658 -7.952 6.171 1.00 91.81 88 ASN A C 1
ATOM 732 O O . ASN A 1 88 ? 12.656 -8.450 5.667 1.00 91.81 88 ASN A O 1
ATOM 736 N N . GLU A 1 89 ? 10.427 -8.355 5.868 1.00 94.00 89 GLU A N 1
ATOM 737 C CA . GLU A 1 89 ? 10.120 -9.460 4.956 1.00 94.00 89 GLU A CA 1
ATOM 738 C C . GLU A 1 89 ? 9.835 -9.020 3.527 1.00 94.00 89 GLU A C 1
ATOM 740 O O . GLU A 1 89 ? 9.565 -9.876 2.700 1.00 94.00 89 GLU A O 1
ATOM 745 N N . GLN A 1 90 ? 9.841 -7.720 3.212 1.00 93.44 90 GLN A N 1
ATOM 746 C CA . GLN A 1 90 ? 9.492 -7.223 1.878 1.00 93.44 90 GLN A CA 1
ATOM 747 C C . GLN A 1 90 ? 10.259 -5.948 1.484 1.00 93.44 90 GLN A C 1
ATOM 749 O O . GLN A 1 90 ? 10.573 -5.090 2.321 1.00 93.44 90 GLN A O 1
ATOM 754 N N . SER A 1 91 ? 10.480 -5.744 0.181 1.00 93.31 91 SER A N 1
ATOM 755 C CA . SER A 1 91 ? 11.171 -4.543 -0.331 1.00 93.31 91 SER A CA 1
ATOM 756 C C . SER A 1 91 ? 10.262 -3.314 -0.473 1.00 93.31 91 SER A C 1
ATOM 758 O O . SER A 1 91 ? 10.720 -2.171 -0.494 1.00 93.31 91 SER A O 1
ATOM 760 N N . GLY A 1 92 ? 8.946 -3.506 -0.460 1.00 93.12 92 GLY A N 1
ATOM 761 C CA . GLY A 1 92 ? 7.950 -2.508 -0.836 1.00 93.12 92 GLY A CA 1
ATOM 762 C C . GLY A 1 92 ? 7.112 -1.897 0.270 1.00 93.12 92 GLY A C 1
ATOM 763 O O . GLY A 1 92 ? 7.474 -1.863 1.444 1.00 93.12 92 GLY A O 1
ATOM 764 N N . GLY A 1 93 ? 5.967 -1.353 -0.136 1.00 94.00 93 GLY A N 1
ATOM 765 C CA . GLY A 1 93 ? 4.983 -0.735 0.749 1.00 94.00 93 GLY A CA 1
ATOM 766 C C . GLY A 1 93 ? 3.959 -1.720 1.315 1.00 94.00 93 GLY A C 1
ATOM 767 O O . GLY A 1 93 ? 3.653 -2.750 0.717 1.00 94.00 93 GLY A O 1
ATOM 768 N N . ILE A 1 94 ? 3.405 -1.365 2.469 1.00 96.31 94 ILE A N 1
ATOM 769 C CA . ILE A 1 94 ? 2.354 -2.095 3.183 1.00 96.31 94 ILE A CA 1
ATOM 770 C C . ILE A 1 94 ? 1.064 -1.293 3.042 1.00 96.31 94 ILE A C 1
ATOM 772 O O . ILE A 1 94 ? 1.075 -0.073 3.247 1.00 96.31 94 ILE A O 1
ATOM 776 N N . ALA A 1 95 ? -0.043 -1.945 2.697 1.00 97.19 95 ALA A N 1
ATOM 777 C CA . ALA A 1 95 ? -1.335 -1.275 2.617 1.00 97.19 95 ALA A CA 1
ATOM 778 C C . ALA A 1 95 ? -2.427 -1.999 3.387 1.00 97.19 95 ALA A C 1
ATOM 780 O O . ALA A 1 95 ? -2.656 -3.183 3.195 1.00 97.19 95 ALA A O 1
ATOM 781 N N . PHE A 1 96 ? -3.146 -1.251 4.209 1.00 97.94 96 PHE A N 1
ATOM 782 C CA . PHE A 1 96 ? -4.350 -1.724 4.877 1.00 97.94 96 PHE A CA 1
ATOM 783 C C . PHE A 1 96 ? -5.539 -1.386 3.985 1.00 97.94 96 PHE A C 1
ATOM 785 O O . PHE A 1 96 ? -5.646 -0.245 3.514 1.00 97.94 96 PHE A O 1
ATOM 792 N N . ALA A 1 97 ? -6.341 -2.397 3.645 1.00 96.94 97 ALA A N 1
ATOM 793 C CA . ALA A 1 97 ? -7.263 -2.339 2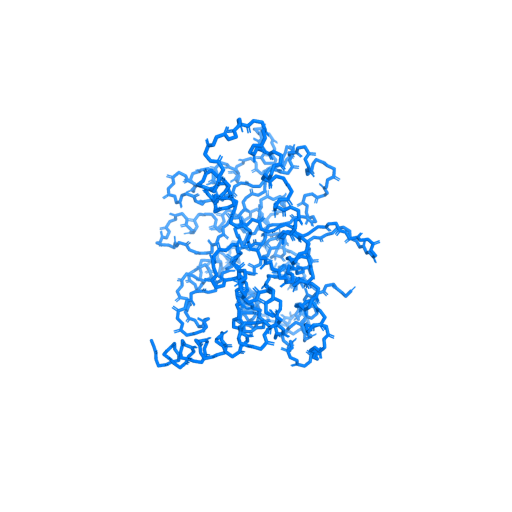.515 1.00 96.94 97 ALA A CA 1
ATOM 794 C C . ALA A 1 97 ? -8.518 -1.537 2.834 1.00 96.94 97 ALA A C 1
ATOM 796 O O . ALA A 1 97 ? -9.003 -0.807 1.966 1.00 96.94 97 ALA A O 1
ATOM 797 N N . ASN A 1 98 ? -9.013 -1.677 4.061 1.00 97.94 98 ASN A N 1
ATOM 798 C CA . ASN A 1 98 ? -10.170 -0.970 4.594 1.00 97.94 98 ASN A CA 1
ATOM 799 C C . ASN A 1 98 ? -9.896 -0.659 6.068 1.00 97.94 98 ASN A C 1
ATOM 801 O O . ASN A 1 98 ? -10.547 -1.204 6.949 1.00 97.94 98 ASN A O 1
ATOM 805 N N . PHE A 1 99 ? -8.886 0.164 6.352 1.00 98.75 99 PHE A N 1
ATOM 806 C CA . PHE A 1 99 ? -8.380 0.374 7.714 1.00 98.75 99 PHE A CA 1
ATOM 807 C C . PHE A 1 99 ? -9.480 0.780 8.709 1.00 98.75 99 PHE A C 1
ATOM 809 O O . PHE A 1 99 ? -9.491 0.341 9.854 1.00 98.75 99 PHE A O 1
ATOM 816 N N . ASP A 1 100 ? -10.428 1.605 8.272 1.00 98.75 100 ASP A N 1
ATOM 817 C CA . ASP A 1 100 ? -11.587 2.019 9.058 1.00 98.75 100 ASP A CA 1
ATOM 818 C C . ASP A 1 100 ? -12.534 0.859 9.396 1.00 98.75 100 ASP A C 1
ATOM 820 O O . ASP A 1 100 ? -12.942 0.712 10.550 1.00 98.75 100 ASP A O 1
ATOM 824 N N . GLU A 1 101 ? -12.853 0.020 8.414 1.00 98.69 101 GLU A N 1
ATOM 825 C CA . GLU A 1 101 ? -13.671 -1.183 8.596 1.00 98.69 101 GLU A CA 1
ATOM 826 C C . GLU A 1 101 ? -12.949 -2.257 9.421 1.00 98.69 101 GLU A C 1
ATOM 828 O O . GLU A 1 101 ? -13.533 -2.853 10.323 1.00 98.69 101 GLU A O 1
ATOM 833 N N . GLU A 1 102 ? -11.662 -2.481 9.152 1.00 98.69 102 GLU A N 1
ATOM 834 C CA . GLU A 1 102 ? -10.819 -3.448 9.852 1.00 98.69 102 GLU A CA 1
ATOM 835 C C . GLU A 1 102 ? -10.766 -3.123 11.353 1.00 98.69 102 GLU A C 1
ATOM 837 O O . GLU A 1 102 ? -10.979 -4.001 12.191 1.00 98.69 102 GLU A O 1
ATOM 842 N N . VAL A 1 103 ? -10.553 -1.846 11.702 1.00 98.81 103 VAL A N 1
ATOM 843 C CA . VAL A 1 103 ? -10.597 -1.377 13.095 1.00 98.81 103 VAL A CA 1
ATOM 844 C C . VAL A 1 103 ? -11.984 -1.584 13.702 1.00 98.81 103 VAL A C 1
ATOM 846 O O . VAL A 1 103 ? -12.068 -2.070 14.826 1.00 98.81 103 VAL A O 1
ATOM 849 N N . GLU A 1 104 ? -13.071 -1.267 12.992 1.00 98.81 104 GLU A N 1
ATOM 850 C CA . GLU A 1 104 ? -14.439 -1.473 13.490 1.00 98.81 104 GLU A CA 1
ATOM 851 C C . GLU A 1 104 ? -14.754 -2.950 13.762 1.00 98.81 104 GLU A C 1
ATOM 853 O O . GLU A 1 104 ? -15.308 -3.280 14.814 1.00 98.81 104 GLU A O 1
ATOM 858 N N . ILE A 1 105 ? -14.375 -3.851 12.854 1.00 98.69 105 ILE A N 1
ATOM 859 C CA . ILE A 1 105 ? -14.574 -5.294 13.025 1.00 98.69 105 ILE A CA 1
ATOM 860 C C . ILE A 1 105 ? -13.826 -5.786 14.264 1.00 98.69 105 ILE A C 1
ATOM 862 O O . ILE A 1 105 ? -14.410 -6.501 15.083 1.00 98.69 105 ILE A O 1
ATOM 866 N N . ILE A 1 106 ? -12.562 -5.386 14.434 1.00 98.62 106 ILE A N 1
ATOM 867 C CA . ILE A 1 106 ? -11.767 -5.779 15.602 1.00 98.62 106 ILE A CA 1
ATOM 868 C C . ILE A 1 106 ? -12.366 -5.197 16.885 1.00 98.62 106 ILE A C 1
ATOM 870 O O . ILE A 1 106 ? -12.554 -5.924 17.859 1.00 98.62 106 ILE A O 1
ATOM 874 N N . TYR A 1 107 ? -12.724 -3.914 16.874 1.00 98.56 107 TYR A N 1
ATOM 875 C CA . TYR A 1 107 ? -13.313 -3.215 18.014 1.00 98.56 107 TYR A CA 1
ATOM 876 C C . TYR A 1 107 ? -14.584 -3.911 18.515 1.00 98.56 107 TYR A C 1
ATOM 878 O O . TYR A 1 107 ? -14.733 -4.161 19.713 1.00 98.56 107 TYR A O 1
ATOM 886 N N . ASN A 1 108 ? -15.475 -4.282 17.590 1.00 98.31 108 ASN A N 1
ATOM 887 C CA . ASN A 1 108 ? -16.710 -4.991 17.913 1.00 98.31 108 ASN A CA 1
ATOM 888 C C . ASN A 1 108 ? -16.437 -6.422 18.404 1.00 98.31 108 ASN A C 1
ATOM 890 O O . ASN A 1 108 ? -17.016 -6.833 19.405 1.00 98.31 108 ASN A O 1
ATOM 894 N N . LYS A 1 109 ? -15.535 -7.177 17.756 1.00 98.12 109 LYS A N 1
ATOM 895 C CA . LYS A 1 109 ? -15.188 -8.551 18.177 1.00 98.12 109 LYS A CA 1
ATOM 896 C C . LYS A 1 109 ? -14.540 -8.610 19.560 1.00 98.12 109 LYS A C 1
ATOM 898 O O . LYS A 1 109 ? -14.748 -9.574 20.289 1.00 98.12 109 LYS A O 1
ATOM 903 N N . LEU A 1 110 ? -13.786 -7.580 19.935 1.00 98.06 110 LEU A N 1
ATOM 904 C CA . LEU A 1 110 ? -13.215 -7.444 21.276 1.00 98.06 110 LEU A CA 1
ATOM 905 C C . LEU A 1 110 ? -14.234 -6.960 22.325 1.00 98.06 110 LEU A C 1
ATOM 907 O O . LEU A 1 110 ? -13.874 -6.828 23.498 1.00 98.06 110 LEU A O 1
ATOM 911 N N . ASN A 1 111 ? -15.494 -6.728 21.935 1.00 97.81 111 ASN A N 1
ATOM 912 C CA . ASN A 1 111 ? -16.580 -6.243 22.790 1.00 97.81 111 ASN A CA 1
ATOM 913 C C . ASN A 1 111 ? -16.225 -4.950 23.543 1.00 97.81 111 ASN A C 1
ATOM 915 O O . ASN A 1 111 ? -16.550 -4.806 24.720 1.00 97.81 111 ASN A O 1
ATOM 919 N N . ILE A 1 112 ? -15.532 -4.022 22.877 1.00 98.44 112 ILE A N 1
ATOM 920 C CA . ILE A 1 112 ? -15.172 -2.729 23.469 1.00 98.44 112 ILE A CA 1
ATOM 921 C C . ILE A 1 112 ? -16.434 -1.859 23.538 1.00 98.44 112 ILE A C 1
ATOM 923 O O . ILE A 1 112 ? -17.167 -1.728 22.553 1.00 98.44 112 ILE A O 1
ATOM 927 N N . ALA A 1 113 ? -16.713 -1.264 24.698 1.00 98.25 113 ALA A N 1
ATOM 928 C CA . ALA A 1 113 ? -17.936 -0.497 24.891 1.00 98.25 113 ALA A CA 1
ATOM 929 C C . ALA A 1 113 ? -17.929 0.813 24.083 1.00 98.25 113 ALA A C 1
ATOM 931 O O . ALA A 1 113 ? -16.972 1.587 24.127 1.00 98.25 113 ALA A O 1
ATOM 932 N N . LYS A 1 114 ? -19.040 1.109 23.403 1.00 98.31 114 LYS A N 1
ATOM 933 C CA . LYS A 1 114 ? -19.231 2.338 22.618 1.00 98.31 114 LYS A CA 1
ATOM 934 C C . LYS A 1 114 ? -19.673 3.491 23.517 1.00 98.31 114 LYS A C 1
ATOM 936 O O . LYS A 1 114 ? -20.855 3.802 23.622 1.00 98.31 114 LYS A O 1
ATOM 941 N N . ASN A 1 115 ? -18.718 4.086 24.219 1.00 98.19 115 ASN A N 1
ATOM 942 C CA . ASN A 1 115 ? -18.938 5.237 25.091 1.00 98.19 115 ASN A CA 1
ATOM 943 C C . ASN A 1 115 ? -17.918 6.342 24.796 1.00 98.19 115 ASN A C 1
ATOM 945 O O . ASN A 1 115 ? -16.894 6.109 24.153 1.00 98.19 115 ASN A O 1
ATOM 949 N N . GLU A 1 116 ? -18.202 7.551 25.275 1.00 98.06 116 GLU A N 1
ATOM 950 C CA . GLU A 1 116 ? -17.396 8.745 25.005 1.00 98.06 116 GLU A CA 1
ATOM 951 C C . GLU A 1 116 ? -15.919 8.573 25.392 1.00 98.06 116 GLU A C 1
ATOM 953 O O . GLU A 1 116 ? -15.032 8.926 24.615 1.00 98.06 116 GLU A O 1
ATOM 958 N N . ILE A 1 117 ? -15.651 7.951 26.545 1.00 98.38 117 ILE A N 1
ATOM 959 C CA . ILE A 1 117 ? -14.291 7.702 27.040 1.00 98.38 117 ILE A CA 1
ATOM 960 C C . ILE A 1 117 ? -13.531 6.793 26.070 1.00 98.38 117 ILE A C 1
ATOM 962 O O . ILE A 1 117 ? -12.393 7.082 25.704 1.00 98.38 117 ILE A O 1
ATOM 966 N N . ASN A 1 118 ? -14.157 5.713 25.606 1.00 98.56 118 ASN A N 1
ATOM 967 C CA . ASN A 1 118 ? -13.520 4.791 24.675 1.00 98.56 118 ASN A CA 1
ATOM 968 C C . ASN A 1 118 ? -13.356 5.387 23.274 1.00 98.56 118 ASN A C 1
ATOM 970 O O . ASN A 1 118 ? -12.355 5.107 22.621 1.00 98.56 118 ASN A O 1
ATOM 974 N N . PHE A 1 119 ? -14.268 6.246 22.816 1.00 98.75 119 PHE A N 1
ATOM 975 C CA . PHE A 1 119 ? -14.062 7.003 21.580 1.00 98.75 119 PHE A CA 1
ATOM 976 C C . PHE A 1 119 ? -12.888 7.981 21.698 1.00 98.75 119 PHE A C 1
ATOM 978 O O . PHE A 1 119 ? -12.081 8.087 20.772 1.00 98.75 119 PHE A O 1
ATOM 985 N N . GLN A 1 120 ? -12.745 8.658 22.838 1.00 98.62 120 GLN A N 1
ATOM 986 C CA . GLN A 1 120 ? -11.600 9.528 23.091 1.00 98.62 120 GLN A CA 1
ATOM 987 C C . GLN A 1 120 ? -10.288 8.729 23.110 1.00 98.62 120 GLN A C 1
ATOM 989 O O . GLN A 1 120 ? -9.365 9.051 22.366 1.00 98.62 120 GLN A O 1
ATOM 994 N N . ASN A 1 121 ? -10.245 7.614 23.842 1.00 98.69 121 ASN A N 1
ATOM 995 C CA . ASN A 1 121 ? -9.089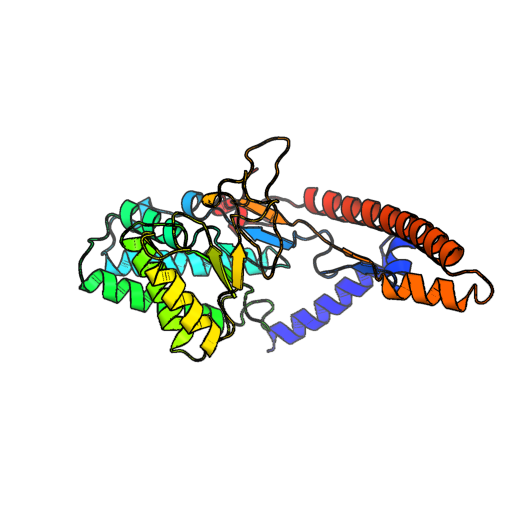 6.715 23.863 1.00 98.69 121 ASN A CA 1
ATOM 996 C C . ASN A 1 121 ? -8.749 6.166 22.466 1.00 98.69 121 ASN A C 1
ATOM 998 O O . ASN A 1 121 ? -7.575 6.073 22.107 1.00 98.69 121 ASN A O 1
ATOM 1002 N N . LEU A 1 122 ? -9.761 5.825 21.659 1.00 98.81 122 LEU A N 1
ATOM 1003 C CA . LEU A 1 122 ? -9.571 5.371 20.283 1.00 98.81 122 LEU A CA 1
ATOM 1004 C C . LEU A 1 122 ? -8.926 6.465 19.424 1.00 98.81 122 LEU A C 1
ATOM 1006 O O . LEU A 1 122 ? -7.988 6.180 18.681 1.00 98.81 122 LEU A O 1
ATOM 1010 N N . ARG A 1 123 ? -9.384 7.720 19.543 1.00 98.81 123 ARG A N 1
ATOM 1011 C CA . ARG A 1 123 ? -8.771 8.871 18.860 1.00 98.81 123 ARG A CA 1
ATOM 1012 C C . ARG A 1 123 ? -7.304 9.030 19.253 1.00 98.81 123 ARG A C 1
ATOM 1014 O O . ARG A 1 123 ? -6.472 9.205 18.366 1.00 98.81 123 ARG A O 1
ATOM 1021 N N . ASP A 1 124 ? -6.992 8.938 20.541 1.00 98.75 124 ASP A N 1
ATOM 1022 C CA . ASP A 1 124 ? -5.627 9.112 21.047 1.00 98.75 124 ASP A CA 1
ATOM 1023 C C . ASP A 1 124 ? -4.706 7.972 20.585 1.00 98.75 124 ASP A C 1
ATOM 1025 O O . ASP A 1 124 ? -3.557 8.202 20.198 1.00 98.75 124 ASP A O 1
ATOM 1029 N N . CYS A 1 125 ? -5.223 6.741 20.519 1.00 98.81 125 CYS A N 1
ATOM 1030 C CA . CYS A 1 125 ? -4.494 5.611 19.951 1.00 98.81 125 CYS A CA 1
ATOM 1031 C C . CYS A 1 125 ? -4.240 5.779 18.444 1.00 98.81 125 CYS A C 1
ATOM 1033 O O . CYS A 1 125 ? -3.136 5.482 17.983 1.00 98.81 125 CYS A O 1
ATOM 1035 N N . ILE A 1 126 ? -5.221 6.288 17.685 1.00 98.88 126 ILE A N 1
ATOM 1036 C CA . ILE A 1 126 ? -5.062 6.609 16.258 1.00 98.88 126 ILE A CA 1
ATOM 1037 C C . ILE A 1 126 ? -3.985 7.678 16.074 1.00 98.88 126 ILE A C 1
ATOM 1039 O O . ILE A 1 126 ? -3.082 7.485 15.265 1.00 98.88 126 ILE A O 1
ATOM 1043 N N . ASP A 1 127 ? -4.042 8.782 16.820 1.00 98.75 127 ASP A N 1
ATOM 1044 C CA . ASP A 1 127 ? -3.050 9.857 16.709 1.00 98.75 127 ASP A CA 1
ATOM 1045 C C . ASP A 1 127 ? -1.638 9.354 17.034 1.00 98.75 127 ASP A C 1
ATOM 1047 O O . ASP A 1 127 ? -0.704 9.549 16.255 1.00 98.75 127 ASP A O 1
ATOM 1051 N N . SER A 1 128 ? -1.500 8.591 18.123 1.00 98.62 128 SER A N 1
ATOM 1052 C CA . SER A 1 128 ? -0.241 7.950 18.512 1.00 98.62 128 SER A CA 1
ATOM 1053 C C . SER A 1 128 ? 0.278 6.980 17.442 1.00 98.62 128 SER A C 1
ATOM 1055 O O . SER A 1 128 ? 1.475 6.942 17.150 1.00 98.62 128 SER A O 1
ATOM 1057 N N . PHE A 1 129 ? -0.612 6.228 16.788 1.00 98.75 129 PHE A N 1
ATOM 1058 C CA . PHE A 1 129 ? -0.255 5.351 15.675 1.00 98.75 129 PHE A CA 1
ATOM 1059 C C . PHE A 1 129 ? 0.229 6.131 14.444 1.00 98.75 129 PHE A C 1
ATOM 1061 O O . PHE A 1 129 ? 1.271 5.790 13.883 1.00 98.75 129 PHE A O 1
ATOM 1068 N N . LEU A 1 130 ? -0.462 7.207 14.053 1.00 98.56 130 LEU A N 1
ATOM 1069 C CA . LEU A 1 130 ? -0.034 8.071 12.946 1.00 98.56 130 LEU A CA 1
ATOM 1070 C C . LEU A 1 130 ? 1.317 8.733 13.241 1.00 98.56 130 LEU A C 1
ATOM 1072 O O . LEU A 1 130 ? 2.198 8.742 12.377 1.00 98.56 130 LEU A O 1
ATOM 1076 N N . LYS A 1 131 ? 1.499 9.229 14.470 1.00 98.31 131 LYS A N 1
ATOM 1077 C CA . LYS A 1 131 ? 2.769 9.775 14.952 1.00 98.31 131 LYS A CA 1
ATOM 1078 C C . LYS A 1 131 ? 3.890 8.750 14.827 1.00 98.31 131 LYS A C 1
ATOM 1080 O O . LYS A 1 131 ? 4.937 9.063 14.269 1.00 98.31 131 LYS A O 1
ATOM 1085 N N . TRP A 1 132 ? 3.659 7.524 15.293 1.00 98.06 132 TRP A N 1
ATOM 1086 C CA . TRP A 1 132 ? 4.646 6.453 15.204 1.00 98.06 132 TRP A CA 1
ATOM 1087 C C . TRP A 1 132 ? 5.024 6.143 13.751 1.00 98.06 132 TRP A C 1
ATOM 1089 O O . TRP A 1 132 ? 6.211 6.105 13.449 1.00 98.06 132 TRP A O 1
ATOM 1099 N N . ILE A 1 133 ? 4.062 6.021 12.825 1.00 97.31 133 ILE A N 1
ATOM 1100 C CA . ILE A 1 133 ? 4.377 5.814 11.396 1.00 97.31 133 ILE A CA 1
ATOM 1101 C C . ILE A 1 133 ? 5.224 6.972 10.844 1.00 97.31 133 ILE A C 1
ATOM 1103 O O . ILE A 1 133 ? 6.119 6.770 10.020 1.00 97.31 133 ILE A O 1
ATOM 1107 N N . HIS A 1 134 ? 4.934 8.201 11.272 1.00 95.81 134 HIS A N 1
ATOM 1108 C CA . HIS A 1 134 ? 5.689 9.380 10.871 1.00 95.81 134 HIS A CA 1
ATOM 1109 C C . HIS A 1 134 ? 7.108 9.420 11.454 1.00 95.81 134 HIS A C 1
ATOM 1111 O O . HIS A 1 134 ? 8.010 9.938 10.801 1.00 95.81 134 HIS A O 1
ATOM 1117 N N . GLU A 1 135 ? 7.342 8.903 12.654 1.00 94.88 135 GLU A N 1
ATOM 1118 C CA . GLU A 1 135 ? 8.631 9.042 13.342 1.00 94.88 135 GLU A CA 1
ATOM 1119 C C . GLU A 1 135 ? 9.541 7.815 13.200 1.00 94.88 135 GLU A C 1
ATOM 1121 O O . GLU A 1 135 ? 10.760 7.986 13.149 1.00 94.88 135 GLU A O 1
ATOM 1126 N N . ALA A 1 136 ? 8.975 6.609 13.094 1.00 92.56 136 ALA A N 1
ATOM 1127 C CA . ALA A 1 136 ? 9.708 5.346 13.021 1.00 92.56 136 ALA A CA 1
ATOM 1128 C C . ALA A 1 136 ? 10.680 5.327 11.832 1.00 92.56 136 ALA A C 1
ATOM 1130 O O . ALA A 1 136 ? 10.299 5.627 10.700 1.00 92.56 136 ALA A O 1
ATOM 1131 N N . ARG A 1 137 ? 11.947 4.972 12.080 1.00 89.44 137 ARG A N 1
ATOM 1132 C CA . ARG A 1 137 ? 13.019 4.888 11.059 1.00 89.44 137 ARG A CA 1
ATOM 1133 C C . ARG A 1 137 ? 13.729 3.538 11.061 1.00 89.44 137 ARG A C 1
ATOM 1135 O O . ARG A 1 137 ? 14.884 3.422 10.652 1.00 89.44 137 ARG A O 1
ATOM 1142 N N . ASP A 1 138 ? 13.035 2.531 11.561 1.00 88.69 138 ASP A N 1
ATOM 1143 C CA . ASP A 1 138 ? 13.583 1.206 11.816 1.00 88.69 138 ASP A CA 1
ATOM 1144 C C . ASP A 1 138 ? 13.818 0.432 10.511 1.00 88.69 138 ASP A C 1
ATOM 1146 O O . ASP A 1 138 ? 14.717 -0.405 10.436 1.00 88.69 138 ASP A O 1
ATOM 1150 N N . ARG A 1 139 ? 13.113 0.791 9.428 1.00 88.88 139 ARG A N 1
ATOM 1151 C CA . ARG A 1 139 ? 13.314 0.184 8.111 1.00 88.88 139 ARG A CA 1
ATOM 1152 C C . ARG A 1 139 ? 14.715 0.482 7.576 1.00 88.88 139 ARG A C 1
ATOM 1154 O O . ARG A 1 139 ? 15.079 1.639 7.328 1.00 88.88 139 ARG A O 1
ATOM 1161 N N . CYS A 1 140 ? 15.503 -0.582 7.420 1.00 88.50 140 CYS A N 1
ATOM 1162 C CA . CYS A 1 140 ? 16.922 -0.529 7.050 1.00 88.50 140 CYS A CA 1
ATOM 1163 C C . CYS A 1 140 ? 17.758 0.390 7.975 1.00 88.50 140 CYS A C 1
ATOM 1165 O O . CYS A 1 140 ? 18.837 0.848 7.599 1.00 88.50 140 CYS A O 1
ATOM 1167 N N . GLY A 1 141 ? 17.236 0.734 9.161 1.00 87.69 141 GLY A N 1
ATOM 1168 C CA . GLY A 1 141 ? 17.796 1.736 10.071 1.00 87.69 141 GLY A CA 1
ATOM 1169 C C . GLY A 1 141 ? 17.933 3.151 9.488 1.00 87.69 141 GLY A C 1
ATOM 1170 O O . GLY A 1 141 ? 18.738 3.936 10.001 1.00 87.69 141 GLY A O 1
ATOM 1171 N N . GLN A 1 142 ? 17.236 3.477 8.395 1.00 86.81 142 GLN A N 1
ATOM 1172 C CA . GLN A 1 142 ? 17.424 4.730 7.649 1.00 86.81 142 GLN A CA 1
ATOM 1173 C C . GLN A 1 142 ? 16.121 5.446 7.308 1.00 86.81 142 GLN A C 1
ATOM 1175 O O . GLN A 1 142 ? 16.086 6.682 7.314 1.00 86.81 142 GLN A O 1
ATOM 1180 N N . VAL A 1 143 ? 15.068 4.697 6.984 1.00 89.38 143 VAL A N 1
ATOM 1181 C CA . VAL A 1 143 ? 13.853 5.240 6.373 1.00 89.38 143 VAL A CA 1
ATOM 1182 C C . VAL A 1 143 ? 12.610 4.837 7.152 1.00 89.38 143 VAL A C 1
ATOM 1184 O O . VAL A 1 143 ? 12.611 3.881 7.920 1.00 89.38 143 VAL A O 1
ATOM 1187 N N . GLN A 1 144 ? 11.534 5.591 6.953 1.00 91.25 144 GLN A N 1
ATOM 1188 C CA . GLN A 1 144 ? 10.219 5.230 7.473 1.00 91.25 144 GLN A CA 1
ATOM 1189 C C . GLN A 1 144 ? 9.650 4.032 6.715 1.00 91.25 144 GLN A C 1
ATOM 1191 O O . GLN A 1 144 ? 9.896 3.862 5.515 1.00 91.25 144 GLN A O 1
ATOM 1196 N N . TYR A 1 145 ? 8.821 3.244 7.394 1.00 91.31 145 TYR A N 1
ATOM 1197 C CA . TYR A 1 145 ? 7.998 2.241 6.730 1.00 91.31 145 TYR A CA 1
ATOM 1198 C C . TYR A 1 145 ? 7.043 2.908 5.745 1.00 91.31 145 TYR A C 1
ATOM 1200 O O . TYR A 1 145 ? 6.414 3.928 6.047 1.00 91.31 145 TYR A O 1
ATOM 1208 N N . TYR A 1 146 ? 6.909 2.323 4.554 1.00 92.88 146 TYR A N 1
ATOM 1209 C CA . TYR A 1 146 ? 5.965 2.850 3.585 1.00 92.88 146 TYR A CA 1
ATOM 1210 C C . TYR A 1 146 ? 4.575 2.249 3.807 1.00 92.88 146 TYR A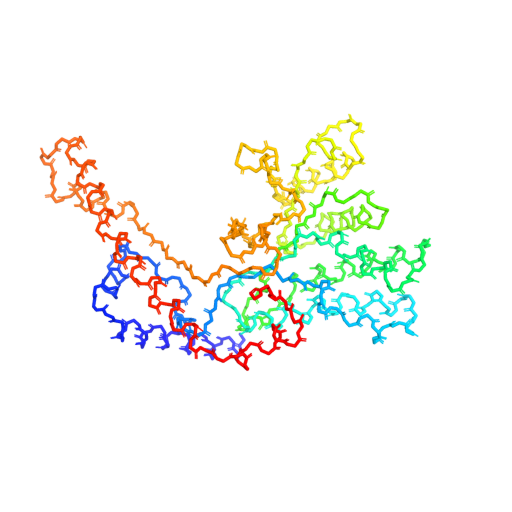 C 1
ATOM 1212 O O . TYR A 1 146 ? 4.218 1.246 3.199 1.00 92.88 146 TYR A O 1
ATOM 1220 N N . VAL A 1 147 ? 3.793 2.896 4.672 1.00 97.00 147 VAL A N 1
ATOM 1221 C CA . VAL A 1 147 ? 2.436 2.472 5.040 1.00 97.00 147 VAL A CA 1
ATOM 1222 C C . VAL A 1 147 ? 1.374 3.286 4.302 1.00 97.00 147 VAL A C 1
ATOM 1224 O O . VAL A 1 147 ? 1.487 4.511 4.185 1.00 97.00 147 VAL A O 1
ATOM 1227 N N . THR A 1 148 ? 0.335 2.601 3.824 1.00 98.06 148 THR A N 1
ATOM 1228 C CA . THR A 1 148 ? -0.844 3.190 3.178 1.00 98.06 148 THR A CA 1
ATOM 1229 C C . THR A 1 148 ? -2.119 2.766 3.899 1.00 98.06 148 THR A C 1
ATOM 1231 O O . THR A 1 148 ? -2.377 1.575 4.049 1.00 98.06 148 THR A O 1
ATOM 1234 N N . LEU A 1 149 ? -2.921 3.739 4.331 1.00 98.56 149 LEU A N 1
ATOM 1235 C CA . LEU A 1 149 ? -4.240 3.511 4.921 1.00 98.56 149 LEU A CA 1
ATOM 1236 C C . LEU A 1 149 ? -5.307 3.794 3.863 1.00 98.56 149 LEU A C 1
ATOM 1238 O O . LEU A 1 149 ? -5.473 4.946 3.456 1.00 98.56 149 LEU A O 1
ATOM 1242 N N . ASN A 1 150 ? -6.012 2.762 3.403 1.00 98.62 150 ASN A N 1
ATOM 1243 C CA . ASN A 1 150 ? -7.184 2.934 2.549 1.00 98.62 150 ASN A CA 1
ATOM 1244 C C . ASN A 1 150 ? -8.439 2.990 3.434 1.00 98.62 150 ASN A C 1
ATOM 1246 O O . ASN A 1 150 ? -8.594 2.145 4.313 1.00 98.62 150 ASN A O 1
ATOM 1250 N N . LEU A 1 151 ? -9.309 3.980 3.219 1.00 98.31 151 LEU A N 1
ATOM 1251 C CA . LEU A 1 151 ? -10.489 4.228 4.060 1.00 98.31 151 LEU A CA 1
ATOM 1252 C C . LEU A 1 151 ? -11.604 4.985 3.316 1.00 98.31 151 LEU A C 1
ATOM 1254 O O . LEU A 1 151 ? -11.402 5.461 2.194 1.00 98.31 151 LEU A O 1
ATOM 1258 N N . GLY A 1 152 ? -12.771 5.129 3.950 1.00 98.00 152 GLY A N 1
ATOM 1259 C CA . GLY A 1 152 ? -13.843 6.048 3.544 1.00 98.00 152 GLY A CA 1
ATOM 1260 C C . GLY A 1 152 ? -15.137 5.389 3.059 1.00 98.00 152 GLY A C 1
ATOM 1261 O O . GLY A 1 152 ? -16.130 6.098 2.849 1.00 98.00 152 GLY A O 1
ATOM 1262 N N . LEU A 1 153 ? -15.157 4.062 2.890 1.00 98.44 153 LEU A N 1
ATOM 1263 C CA . LEU A 1 153 ? -16.340 3.336 2.409 1.00 98.44 153 LEU A CA 1
ATOM 1264 C C . LEU A 1 153 ? -17.270 2.878 3.532 1.00 98.44 153 LEU A C 1
ATOM 1266 O O . LEU A 1 153 ? -18.485 2.873 3.347 1.00 98.44 153 LEU A O 1
ATOM 1270 N N . ALA A 1 154 ? -16.716 2.481 4.675 1.00 98.06 154 ALA A N 1
ATOM 1271 C CA . ALA A 1 154 ? -17.499 1.893 5.750 1.00 98.06 154 ALA A CA 1
ATOM 1272 C C . ALA A 1 154 ? -18.390 2.947 6.427 1.00 98.06 154 ALA A C 1
ATOM 1274 O O . ALA A 1 154 ? -17.964 4.072 6.699 1.00 98.06 154 ALA A O 1
ATOM 1275 N N . THR A 1 155 ? -19.659 2.600 6.652 1.00 98.25 155 THR A N 1
ATOM 1276 C CA . THR A 1 155 ? -20.686 3.522 7.172 1.00 98.25 155 THR A CA 1
ATOM 1277 C C . THR A 1 155 ? -21.053 3.258 8.631 1.00 98.25 155 THR A C 1
ATOM 1279 O O . THR A 1 155 ? -22.003 3.855 9.135 1.00 98.25 155 THR A O 1
ATOM 1282 N N . GLY A 1 156 ? -20.345 2.349 9.301 1.00 98.25 156 GLY A N 1
ATOM 1283 C CA . GLY A 1 156 ? -20.553 2.054 10.711 1.00 98.25 156 GLY A CA 1
ATOM 1284 C C . GLY A 1 156 ? -20.091 3.198 11.612 1.00 98.25 156 GLY A C 1
ATOM 1285 O O . GLY A 1 156 ? -19.322 4.075 11.219 1.00 98.25 156 GLY A O 1
ATOM 1286 N N . GLU A 1 157 ? -20.603 3.225 12.837 1.00 98.38 157 GLU A N 1
ATOM 1287 C CA . GLU A 1 157 ? -20.298 4.282 13.802 1.00 98.38 157 GLU A CA 1
ATOM 1288 C C . GLU A 1 157 ? -18.796 4.346 14.124 1.00 98.38 157 GLU A C 1
ATOM 1290 O O . GLU A 1 157 ? -18.207 5.431 14.125 1.00 98.38 157 GLU A O 1
ATOM 1295 N N . ILE A 1 158 ? -18.157 3.188 14.338 1.00 98.75 158 ILE A N 1
ATOM 1296 C CA . ILE A 1 158 ? -16.733 3.121 14.681 1.00 98.75 158 ILE A CA 1
ATOM 1297 C C . ILE A 1 158 ? -15.891 3.440 13.451 1.00 98.75 158 ILE A C 1
ATOM 1299 O O . ILE A 1 158 ? -14.978 4.257 13.539 1.00 98.75 158 ILE A O 1
ATOM 1303 N N . SER A 1 159 ? -16.209 2.864 12.291 1.00 98.75 159 SER A N 1
ATOM 1304 C CA . SER A 1 159 ? -15.432 3.093 11.067 1.00 98.75 159 SER A CA 1
ATOM 1305 C C . SER A 1 159 ? -15.491 4.553 10.607 1.00 98.75 159 SER A C 1
ATOM 1307 O O . SER A 1 159 ? -14.460 5.156 10.288 1.00 98.75 159 SER A O 1
ATOM 1309 N N . ARG A 1 160 ? -16.664 5.195 10.680 1.00 98.69 160 ARG A N 1
ATOM 1310 C CA . ARG A 1 160 ? -16.800 6.638 10.425 1.00 98.69 160 ARG A CA 1
ATOM 1311 C C . ARG A 1 160 ? -15.989 7.471 11.419 1.00 98.69 160 ARG A C 1
ATOM 1313 O O . ARG A 1 160 ? -15.321 8.429 11.013 1.00 98.69 160 ARG A O 1
ATOM 1320 N N . PHE A 1 161 ? -15.996 7.101 12.703 1.00 98.88 161 PHE A N 1
ATOM 1321 C CA . PHE A 1 161 ? -15.178 7.762 13.722 1.00 98.88 161 PHE A CA 1
ATOM 1322 C C . PHE A 1 161 ? -13.676 7.610 13.448 1.00 98.88 161 PHE A C 1
ATOM 1324 O O . PHE A 1 161 ? -12.935 8.592 13.560 1.00 98.88 161 PHE A O 1
ATOM 1331 N N . VAL A 1 162 ? -13.227 6.415 13.051 1.00 98.88 162 VAL A N 1
ATOM 1332 C CA . VAL A 1 162 ? -11.836 6.130 12.672 1.00 98.88 162 VAL A CA 1
ATOM 1333 C C . VAL A 1 162 ? -11.434 6.991 11.481 1.00 98.88 162 VAL A C 1
ATOM 1335 O O . VAL A 1 162 ? -10.456 7.730 11.583 1.00 98.88 162 VAL A O 1
ATOM 1338 N N . THR A 1 163 ? -12.221 7.003 10.401 1.00 98.88 163 THR A N 1
ATOM 1339 C CA . THR A 1 163 ? -11.950 7.839 9.221 1.00 98.88 163 THR A CA 1
ATOM 1340 C C . THR A 1 163 ? -11.863 9.324 9.579 1.00 98.88 163 THR A C 1
ATOM 1342 O O . THR A 1 163 ? -10.880 9.987 9.237 1.00 98.88 163 THR A O 1
ATOM 1345 N N . SER A 1 164 ? -12.843 9.860 10.319 1.00 98.81 164 SER A N 1
ATOM 1346 C CA . SER A 1 164 ? -12.798 11.257 10.771 1.00 98.81 164 SER A CA 1
ATOM 1347 C C . SER A 1 164 ? -11.561 11.533 11.632 1.00 98.81 164 SER A C 1
ATOM 1349 O O . SER A 1 164 ? -10.995 12.621 11.542 1.00 98.81 164 SER A O 1
ATOM 1351 N N . SER A 1 165 ? -11.168 10.606 12.506 1.00 98.88 165 SER A N 1
ATOM 1352 C CA . SER A 1 165 ? -10.037 10.798 13.418 1.00 98.88 165 SER A CA 1
ATOM 1353 C C . SER A 1 165 ? -8.705 10.748 12.684 1.00 98.88 165 SER A C 1
ATOM 1355 O O . SER A 1 165 ? -7.906 11.660 12.862 1.00 98.88 165 SER A O 1
ATOM 1357 N N . VAL A 1 166 ? -8.510 9.783 11.780 1.00 98.88 166 VAL A N 1
ATOM 1358 C CA . VAL A 1 166 ? -7.316 9.705 10.928 1.00 98.88 166 VAL A CA 1
ATOM 1359 C C . VAL A 1 166 ? -7.116 11.012 10.158 1.00 98.88 166 VAL A C 1
ATOM 1361 O O . VAL A 1 166 ? -6.041 11.607 10.222 1.00 98.88 166 VAL A O 1
ATOM 1364 N N . LEU A 1 167 ? -8.162 11.506 9.485 1.00 98.81 167 LEU A N 1
ATOM 1365 C CA . LEU A 1 167 ? -8.078 12.726 8.680 1.00 98.81 167 LEU A CA 1
ATOM 1366 C C . LEU A 1 167 ? -7.833 13.981 9.531 1.00 98.81 167 LEU A C 1
ATOM 1368 O O . LEU A 1 167 ? -6.994 14.804 9.166 1.00 98.81 167 LEU A O 1
ATOM 1372 N N . LYS A 1 168 ? -8.535 14.138 10.663 1.00 98.69 168 LYS A N 1
ATOM 1373 C CA . LYS A 1 168 ? -8.400 15.317 11.539 1.00 98.69 168 LYS A CA 1
ATOM 1374 C C . LYS A 1 168 ? -7.052 15.356 12.257 1.00 98.69 168 LYS A C 1
ATOM 1376 O O . LYS A 1 168 ? -6.418 16.409 12.259 1.00 98.69 168 LYS A O 1
ATOM 1381 N N . CYS A 1 169 ? -6.598 14.233 12.813 1.00 98.50 169 CYS A N 1
ATOM 1382 C CA . CYS A 1 169 ? -5.293 14.132 13.469 1.00 98.50 169 CYS A CA 1
ATOM 1383 C C . CYS A 1 169 ? -4.161 14.414 12.472 1.00 98.50 169 CYS A C 1
ATOM 1385 O O . CYS A 1 169 ? -3.313 15.269 12.724 1.00 98.50 169 CYS A O 1
ATOM 1387 N N . PHE A 1 170 ? -4.197 13.796 11.284 1.00 98.50 170 PHE A N 1
ATOM 1388 C CA . PHE A 1 170 ? -3.207 14.052 10.233 1.00 98.50 170 PHE A CA 1
ATOM 1389 C C . PHE A 1 170 ? -3.209 15.514 9.754 1.00 98.50 170 PHE A C 1
ATOM 1391 O O . PHE A 1 170 ? -2.154 16.118 9.555 1.00 98.50 170 PHE A O 1
ATOM 1398 N N . MET A 1 171 ? -4.394 16.109 9.595 1.00 98.00 171 MET A N 1
ATOM 1399 C CA . MET A 1 171 ? -4.548 17.505 9.184 1.00 98.00 171 MET A CA 1
ATOM 1400 C C . MET A 1 171 ? -3.980 18.490 10.215 1.00 98.00 171 MET A C 1
ATOM 1402 O O . MET A 1 171 ? -3.364 19.482 9.823 1.00 98.00 171 MET A O 1
ATOM 1406 N N . ALA A 1 172 ? -4.178 18.224 11.509 1.00 97.69 172 ALA A N 1
ATOM 1407 C CA . ALA A 1 172 ? -3.748 19.094 12.606 1.00 97.69 172 ALA A CA 1
ATOM 1408 C C . ALA A 1 172 ? -2.264 18.934 12.987 1.00 97.69 172 ALA A C 1
ATOM 1410 O O . ALA A 1 172 ? -1.690 19.820 13.620 1.00 97.69 172 ALA A O 1
ATOM 1411 N N . SER A 1 173 ? -1.632 17.821 12.621 1.00 97.31 173 SER A N 1
ATOM 1412 C CA . SER A 1 173 ? -0.265 17.500 13.031 1.00 97.31 173 SER A CA 1
ATOM 1413 C C . SER A 1 173 ? 0.800 18.062 12.078 1.00 97.31 173 SER A C 1
ATOM 1415 O O . SER A 1 173 ? 0.510 18.784 11.125 1.00 97.31 173 SER A O 1
ATOM 1417 N N . LYS A 1 174 ? 2.074 17.709 12.296 1.00 95.56 174 LYS A N 1
ATOM 1418 C CA . LYS A 1 174 ? 3.179 17.933 11.338 1.00 95.56 174 LYS A CA 1
ATOM 1419 C C . LYS A 1 174 ? 3.471 16.702 10.469 1.00 95.56 174 LYS A C 1
ATOM 1421 O O . LYS A 1 174 ? 4.472 16.686 9.757 1.00 95.56 174 LYS A O 1
ATOM 1426 N N . TYR A 1 175 ? 2.616 15.681 10.522 1.00 96.06 175 TYR A N 1
ATOM 1427 C CA . TYR A 1 175 ? 2.879 14.404 9.871 1.00 96.06 175 TYR A CA 1
ATOM 1428 C C . TYR A 1 175 ? 2.857 14.546 8.346 1.00 96.06 175 TYR A C 1
ATOM 1430 O O . TYR A 1 175 ? 2.082 15.319 7.781 1.00 96.06 175 TYR A O 1
ATOM 1438 N N . ILE A 1 176 ? 3.734 13.778 7.699 1.00 93.38 176 ILE A N 1
ATOM 1439 C CA . ILE A 1 176 ? 3.783 13.585 6.237 1.00 93.38 176 ILE A CA 1
ATOM 1440 C C . ILE A 1 176 ? 3.536 12.120 5.835 1.00 93.38 176 ILE A C 1
ATOM 1442 O O . ILE A 1 176 ? 3.479 11.794 4.653 1.00 93.38 176 ILE A O 1
ATOM 1446 N N . ARG A 1 177 ? 3.431 11.226 6.825 1.00 94.00 177 ARG A N 1
ATOM 1447 C CA . ARG A 1 177 ? 3.135 9.792 6.701 1.00 94.00 177 ARG A CA 1
ATOM 1448 C C . ARG A 1 177 ? 2.084 9.420 7.758 1.00 94.00 177 ARG A C 1
ATOM 1450 O O . ARG A 1 177 ? 2.038 10.114 8.774 1.00 94.00 177 ARG A O 1
ATOM 1457 N N . PRO A 1 178 ? 1.281 8.358 7.570 1.00 96.06 178 PRO A N 1
ATOM 1458 C CA . PRO A 1 178 ? 1.230 7.442 6.421 1.00 96.06 178 PRO A CA 1
ATOM 1459 C C . PRO A 1 178 ? 0.730 8.104 5.130 1.00 96.06 178 PRO A C 1
ATOM 1461 O O . PRO A 1 178 ? 0.284 9.248 5.136 1.00 96.06 178 PRO A O 1
ATOM 1464 N N . ASN A 1 179 ? 0.791 7.372 4.013 1.00 96.94 179 ASN A N 1
ATOM 1465 C CA . ASN A 1 179 ? -0.055 7.705 2.869 1.00 96.94 179 ASN A CA 1
ATOM 1466 C C . ASN A 1 179 ? -1.514 7.374 3.219 1.00 96.94 179 ASN A C 1
ATOM 1468 O O . ASN A 1 179 ? -1.777 6.340 3.833 1.00 96.94 179 ASN A O 1
ATOM 1472 N N . ILE A 1 180 ? -2.455 8.227 2.824 1.00 98.12 180 ILE A N 1
ATOM 1473 C CA . ILE A 1 180 ? -3.885 8.013 3.069 1.00 98.12 180 ILE A CA 1
ATOM 1474 C C . ILE A 1 180 ? -4.599 8.034 1.725 1.00 98.12 180 ILE A C 1
ATOM 1476 O O . ILE A 1 180 ? -4.436 8.972 0.939 1.00 98.12 180 ILE A O 1
ATOM 1480 N N . ILE A 1 181 ? -5.390 6.997 1.473 1.00 98.25 181 ILE A N 1
ATOM 1481 C CA . ILE A 1 181 ? -6.199 6.852 0.270 1.00 98.25 181 ILE A CA 1
ATOM 1482 C C . ILE A 1 181 ? -7.667 6.863 0.677 1.00 98.25 181 ILE A C 1
ATOM 1484 O O . ILE A 1 181 ? -8.145 5.958 1.358 1.00 98.25 181 ILE A O 1
ATOM 1488 N N . PHE A 1 182 ? -8.379 7.901 0.250 1.00 98.44 182 PHE A N 1
ATOM 1489 C CA . PHE A 1 182 ? -9.815 8.024 0.443 1.00 98.44 182 PHE A CA 1
ATOM 1490 C C . PHE A 1 182 ? -10.534 7.418 -0.763 1.00 98.44 182 PHE A C 1
ATOM 1492 O O . PHE A 1 182 ? -10.435 7.927 -1.884 1.00 98.44 182 PHE A O 1
ATOM 1499 N N . LYS A 1 183 ? -11.240 6.308 -0.556 1.00 98.19 183 LYS A N 1
ATOM 1500 C CA . LYS A 1 183 ? -12.013 5.642 -1.608 1.00 98.19 183 LYS A CA 1
ATOM 1501 C C . LYS A 1 183 ? -13.325 6.393 -1.831 1.00 98.19 183 LYS A C 1
ATOM 1503 O O . LYS A 1 183 ? -14.113 6.555 -0.902 1.00 98.19 183 LYS A O 1
ATOM 1508 N N . LEU A 1 184 ? -13.563 6.854 -3.056 1.00 97.50 184 LEU A N 1
ATOM 1509 C CA . LEU A 1 184 ? -14.738 7.642 -3.425 1.00 97.50 184 LEU A CA 1
ATOM 1510 C C . LEU A 1 184 ? -15.747 6.781 -4.194 1.00 97.50 184 LEU A C 1
ATOM 1512 O O . LEU A 1 184 ? -15.403 6.219 -5.239 1.00 97.50 184 LEU A O 1
ATOM 1516 N N . LYS A 1 185 ? -16.987 6.719 -3.700 1.00 97.88 185 LYS A N 1
ATOM 1517 C CA . LYS A 1 185 ? -18.071 5.898 -4.255 1.00 97.88 185 LYS A CA 1
ATOM 1518 C C . LYS A 1 185 ? -19.419 6.622 -4.168 1.00 97.88 185 LYS A C 1
ATOM 1520 O O . LYS A 1 185 ? -19.813 7.086 -3.095 1.00 97.88 185 LYS A O 1
ATOM 1525 N N . ASP A 1 186 ? -20.124 6.719 -5.297 1.00 96.94 186 ASP A N 1
ATOM 1526 C CA . ASP A 1 186 ? -21.493 7.241 -5.353 1.00 96.94 186 ASP A CA 1
ATOM 1527 C C . ASP A 1 186 ? -22.447 6.386 -4.512 1.00 96.94 186 ASP A C 1
ATOM 1529 O O . ASP A 1 186 ? -22.372 5.156 -4.532 1.00 96.94 186 ASP A O 1
ATOM 1533 N N . GLY A 1 187 ? -23.317 7.049 -3.746 1.00 96.81 187 GLY A N 1
ATOM 1534 C CA . GLY A 1 187 ? -24.215 6.398 -2.790 1.00 96.81 187 GLY A CA 1
ATOM 1535 C C . GLY A 1 187 ? -23.575 6.111 -1.429 1.00 96.81 187 GLY A C 1
ATOM 1536 O O . GLY A 1 187 ? -24.275 5.674 -0.520 1.00 96.81 187 GLY A O 1
ATOM 1537 N N . ILE A 1 188 ? -22.271 6.374 -1.261 1.00 98.00 188 ILE A N 1
ATOM 1538 C CA . ILE A 1 188 ? -21.566 6.216 0.019 1.00 98.00 188 ILE A CA 1
ATOM 1539 C C . ILE A 1 188 ? -21.028 7.549 0.526 1.00 98.00 188 ILE A C 1
ATOM 1541 O O . ILE A 1 188 ? -21.344 7.929 1.648 1.00 98.00 188 ILE A O 1
ATOM 1545 N N . ASN A 1 189 ? -20.225 8.268 -0.263 1.00 98.25 189 ASN A N 1
ATOM 1546 C CA . ASN A 1 189 ? -19.526 9.471 0.211 1.00 98.25 189 ASN A CA 1
ATOM 1547 C C . ASN A 1 189 ? -19.410 10.603 -0.818 1.00 98.25 189 ASN A C 1
ATOM 1549 O O . ASN A 1 189 ? -18.773 11.618 -0.543 1.00 98.25 189 ASN A O 1
ATOM 1553 N N . ARG A 1 190 ? -20.004 10.470 -2.004 1.00 96.06 190 ARG A N 1
ATOM 1554 C CA . ARG A 1 190 ? -19.697 11.351 -3.136 1.00 96.06 190 ARG A CA 1
ATOM 1555 C C . ARG A 1 190 ? -20.551 12.612 -3.172 1.00 96.06 190 ARG A C 1
ATOM 1557 O O . ARG A 1 190 ? -20.058 13.663 -3.584 1.00 96.06 190 ARG A O 1
ATOM 1564 N N . LYS A 1 191 ? -21.820 12.526 -2.769 1.00 97.44 191 LYS A N 1
ATOM 1565 C CA . LYS A 1 191 ? -22.795 13.622 -2.905 1.00 97.44 191 LYS A CA 1
ATOM 1566 C C . LYS A 1 191 ? -23.548 13.902 -1.612 1.00 97.44 191 LYS A C 1
ATOM 1568 O O . LYS A 1 191 ? -23.676 13.051 -0.738 1.00 97.44 191 LYS A O 1
ATOM 1573 N N . LYS A 1 192 ? -24.082 15.123 -1.513 1.00 97.00 192 LYS A N 1
ATOM 1574 C CA . LYS A 1 192 ? -24.944 15.533 -0.400 1.00 97.00 192 LYS A CA 1
ATOM 1575 C C . LYS A 1 192 ? -26.131 14.568 -0.302 1.00 97.00 192 LYS A C 1
ATOM 1577 O O . LYS A 1 192 ? -26.861 14.409 -1.274 1.00 97.00 192 LYS A O 1
ATOM 1582 N N . GLY A 1 193 ? -26.311 13.970 0.872 1.00 96.44 193 GLY A N 1
ATOM 1583 C CA . GLY A 1 193 ? -27.314 12.932 1.123 1.00 96.44 193 GLY A CA 1
ATOM 1584 C C . GLY A 1 193 ? -26.712 11.540 1.311 1.00 96.44 193 GLY A C 1
ATOM 1585 O O . GLY A 1 193 ? -27.335 10.726 1.982 1.00 96.44 193 GLY A O 1
ATOM 1586 N N . ASP A 1 194 ? -25.500 11.283 0.807 1.00 98.06 194 ASP A N 1
ATOM 1587 C CA . ASP A 1 194 ? -24.797 10.035 1.100 1.00 98.06 194 ASP A CA 1
ATOM 1588 C C . ASP A 1 194 ? -24.313 10.011 2.564 1.00 98.06 194 ASP A C 1
ATOM 1590 O O . ASP A 1 194 ? -23.888 11.041 3.102 1.00 98.06 194 ASP A O 1
ATOM 1594 N N . ASN A 1 195 ? -24.308 8.825 3.185 1.00 97.19 195 ASN A N 1
ATOM 1595 C CA . ASN A 1 195 ? -23.983 8.638 4.607 1.00 97.19 195 ASN A CA 1
ATOM 1596 C C . ASN A 1 195 ? -22.632 9.247 5.005 1.00 97.19 195 ASN A C 1
ATOM 1598 O O . ASN A 1 195 ? -22.532 9.898 6.039 1.00 97.19 195 ASN A O 1
ATOM 1602 N N . ASN A 1 196 ? -21.604 9.050 4.180 1.00 98.62 196 ASN A N 1
ATOM 1603 C CA . ASN A 1 196 ? -20.223 9.471 4.416 1.00 98.62 196 ASN A CA 1
ATOM 1604 C C . ASN A 1 196 ? -19.842 10.753 3.658 1.00 98.62 196 ASN A C 1
ATOM 1606 O O . ASN A 1 196 ? -18.655 11.057 3.514 1.00 98.62 196 ASN A O 1
ATOM 1610 N N . TYR A 1 197 ? -20.813 11.532 3.170 1.00 98.69 197 TYR A N 1
ATOM 1611 C CA . TYR A 1 197 ? -20.512 12.795 2.490 1.00 98.69 197 TYR A CA 1
ATOM 1612 C C . TYR A 1 197 ? -19.790 13.797 3.402 1.00 98.69 197 TYR A C 1
ATOM 1614 O O . TYR A 1 197 ? -18.916 14.542 2.961 1.00 98.69 197 TYR A O 1
ATOM 1622 N N . ASP A 1 198 ? -20.110 13.794 4.694 1.00 98.69 198 ASP A N 1
ATOM 1623 C CA . ASP A 1 198 ? -19.411 14.577 5.711 1.00 98.69 198 ASP A CA 1
ATOM 1624 C C . ASP A 1 198 ? -17.921 14.205 5.810 1.00 98.69 198 ASP A C 1
ATOM 1626 O O . ASP A 1 198 ? -17.064 15.089 5.870 1.00 98.69 198 ASP A O 1
ATOM 1630 N N . LEU A 1 199 ? -17.591 12.913 5.729 1.00 98.75 199 LEU A N 1
ATOM 1631 C CA . LEU A 1 199 ? -16.206 12.438 5.710 1.00 98.75 199 LEU A CA 1
ATOM 1632 C C . LEU A 1 199 ? -15.475 12.864 4.437 1.00 98.75 199 LEU A C 1
ATOM 1634 O O . LEU A 1 199 ? -14.310 13.252 4.510 1.00 98.75 199 LEU A O 1
ATOM 1638 N N . PHE A 1 200 ? -16.154 12.874 3.286 1.00 98.69 200 PHE A N 1
ATOM 1639 C CA . PHE A 1 200 ? -15.576 13.407 2.051 1.00 98.69 200 PHE A CA 1
ATOM 1640 C C . PHE A 1 200 ? -15.268 14.908 2.158 1.00 98.69 200 PHE A C 1
ATOM 1642 O O . PHE A 1 200 ? -14.221 15.362 1.694 1.00 98.69 200 PHE A O 1
ATOM 1649 N N . ARG A 1 201 ? -16.116 15.694 2.840 1.00 98.56 201 ARG A N 1
ATOM 1650 C CA . ARG A 1 201 ? -15.823 17.110 3.133 1.00 98.56 201 ARG A CA 1
ATOM 1651 C C . ARG A 1 201 ? -14.571 17.268 4.002 1.00 98.56 201 ARG A C 1
ATOM 1653 O O . ARG A 1 201 ? -13.747 18.127 3.696 1.00 98.56 201 ARG A O 1
ATOM 1660 N N . ILE A 1 202 ? -14.406 16.430 5.029 1.00 98.69 202 ILE A N 1
ATOM 1661 C CA . ILE A 1 202 ? -13.202 16.418 5.879 1.00 98.69 202 ILE A CA 1
ATOM 1662 C C . ILE A 1 202 ? -11.965 16.018 5.061 1.00 98.69 202 ILE A C 1
ATOM 1664 O O . ILE A 1 202 ? -10.916 16.648 5.186 1.00 98.69 202 ILE A O 1
ATOM 1668 N N . ALA A 1 203 ? -12.077 15.002 4.199 1.00 98.62 203 ALA A N 1
ATOM 1669 C CA . ALA A 1 203 ? -10.994 14.581 3.314 1.00 98.62 203 ALA A CA 1
ATOM 1670 C C . ALA A 1 203 ? -10.546 15.724 2.394 1.00 98.62 203 ALA A C 1
ATOM 1672 O O . ALA A 1 203 ? -9.349 15.989 2.306 1.00 98.62 203 ALA A O 1
ATOM 1673 N N . MET A 1 204 ? -11.484 16.462 1.790 1.00 98.44 204 MET A N 1
ATOM 1674 C CA . MET A 1 204 ? -11.153 17.626 0.959 1.00 98.44 204 MET A CA 1
ATOM 1675 C C . MET A 1 204 ? -10.452 18.728 1.753 1.00 98.44 204 MET A C 1
ATOM 1677 O O . MET A 1 204 ? -9.470 19.288 1.272 1.00 98.44 204 MET A O 1
ATOM 1681 N N . GLU A 1 205 ? -10.912 19.027 2.971 1.00 98.56 205 GLU A N 1
ATOM 1682 C CA . GLU A 1 205 ? -10.236 19.999 3.837 1.00 98.56 205 GLU A CA 1
ATOM 1683 C C . GLU A 1 205 ? -8.795 19.566 4.153 1.00 98.56 205 GLU A C 1
ATOM 1685 O O . GLU A 1 205 ? -7.868 20.377 4.074 1.00 98.56 205 GLU A O 1
ATOM 1690 N N . CYS A 1 206 ? -8.600 18.277 4.447 1.00 98.25 206 CYS A N 1
ATOM 1691 C CA . CYS A 1 206 ? -7.287 17.689 4.684 1.00 98.25 206 CYS A CA 1
ATOM 1692 C C . CYS A 1 206 ? -6.390 17.839 3.445 1.00 98.25 206 CYS A C 1
ATOM 1694 O O . CYS A 1 206 ? -5.291 18.387 3.555 1.00 98.25 206 CYS A O 1
ATOM 1696 N N . THR A 1 207 ? -6.889 17.488 2.251 1.00 97.50 207 THR A N 1
ATOM 1697 C CA . THR A 1 207 ? -6.156 17.647 0.984 1.00 97.50 207 THR A CA 1
ATOM 1698 C C . THR A 1 207 ? -5.735 19.101 0.756 1.00 97.50 207 THR A C 1
ATOM 1700 O O . THR A 1 207 ? -4.582 19.341 0.404 1.00 97.50 207 THR A O 1
ATOM 1703 N N . CYS A 1 208 ? -6.606 20.081 1.021 1.00 97.56 208 CYS A N 1
ATOM 1704 C CA . CYS A 1 208 ? -6.280 21.506 0.874 1.00 97.56 208 CYS A CA 1
ATOM 1705 C C . CYS A 1 208 ? -5.123 21.970 1.778 1.00 97.56 208 CYS A C 1
ATOM 1707 O O . CYS A 1 208 ? -4.438 22.934 1.444 1.00 97.56 208 CYS A O 1
ATOM 1709 N N . LYS A 1 209 ? -4.902 21.308 2.920 1.00 96.38 209 LYS A N 1
ATOM 1710 C CA . LYS A 1 209 ? -3.850 21.661 3.890 1.00 96.38 209 LYS A CA 1
ATOM 1711 C C . LYS A 1 209 ? -2.599 20.788 3.778 1.00 96.38 209 LYS A C 1
ATOM 1713 O O . LYS A 1 209 ? -1.522 21.217 4.187 1.00 96.38 209 LYS A O 1
ATOM 1718 N N . LYS A 1 210 ? -2.737 19.554 3.284 1.00 96.12 210 LYS A N 1
ATOM 1719 C CA . LYS A 1 210 ? -1.713 18.501 3.383 1.00 96.12 210 LYS A CA 1
ATOM 1720 C C . LYS A 1 210 ? -1.415 17.762 2.081 1.00 96.12 210 LYS A C 1
ATOM 1722 O O . LYS A 1 210 ? -0.562 16.881 2.097 1.00 96.12 210 LYS A O 1
ATOM 1727 N N . MET A 1 211 ? -2.112 18.059 0.981 1.00 94.06 211 MET A N 1
ATOM 1728 C CA . MET A 1 211 ? -2.083 17.321 -0.300 1.00 94.06 211 MET A CA 1
ATOM 1729 C C . MET A 1 211 ? -2.575 15.860 -0.237 1.00 94.06 211 MET A C 1
ATOM 1731 O O . MET A 1 211 ? -2.796 15.241 -1.273 1.00 94.06 211 MET A O 1
ATOM 1735 N N . ILE A 1 212 ? -2.780 15.318 0.962 1.00 93.69 212 ILE A N 1
ATOM 1736 C CA . ILE A 1 212 ? -3.284 13.976 1.276 1.00 93.69 212 ILE A CA 1
ATOM 1737 C C . ILE A 1 212 ? -4.636 14.163 1.992 1.00 93.69 212 ILE A C 1
ATOM 1739 O O . ILE A 1 212 ? -4.768 15.131 2.741 1.00 93.69 212 ILE A O 1
ATOM 1743 N N . PRO A 1 213 ? -5.645 13.295 1.789 1.00 96.50 213 PRO A N 1
ATOM 1744 C CA . PRO A 1 213 ? -5.603 12.009 1.089 1.00 96.50 213 PRO A CA 1
ATOM 1745 C C . PRO A 1 213 ? -5.539 12.098 -0.440 1.00 96.50 213 PRO A C 1
ATOM 1747 O O . PRO A 1 213 ? -5.968 13.081 -1.041 1.00 96.50 213 PRO A O 1
ATOM 1750 N N . THR A 1 214 ? -5.028 11.024 -1.051 1.00 96.12 214 THR A N 1
ATOM 1751 C CA . THR A 1 214 ? -5.231 10.715 -2.477 1.00 96.12 214 THR A CA 1
ATOM 1752 C C . THR A 1 214 ? -6.607 10.075 -2.654 1.00 96.12 214 THR A C 1
ATOM 1754 O O . THR A 1 214 ? -7.029 9.290 -1.809 1.00 96.12 214 THR A O 1
ATOM 1757 N N . TYR A 1 215 ? -7.305 10.365 -3.752 1.00 96.81 215 TYR A N 1
ATOM 1758 C CA . TYR A 1 215 ? -8.646 9.829 -3.997 1.00 96.81 215 TYR A CA 1
ATOM 1759 C C . TYR A 1 215 ? -8.609 8.621 -4.927 1.00 96.81 215 TYR A C 1
ATOM 1761 O O . TYR A 1 215 ? -8.108 8.711 -6.049 1.00 96.81 215 TYR A O 1
ATOM 1769 N N . PHE A 1 216 ? -9.189 7.506 -4.487 1.00 96.81 216 PHE A N 1
ATOM 1770 C CA . PHE A 1 216 ? -9.390 6.337 -5.335 1.00 96.81 216 PHE A CA 1
ATOM 1771 C C . PHE A 1 216 ? -10.828 6.297 -5.855 1.00 96.81 216 PHE A C 1
ATOM 1773 O O . PHE A 1 216 ? -11.770 6.099 -5.094 1.00 96.81 216 PHE A O 1
ATOM 1780 N N . LEU A 1 217 ? -10.999 6.509 -7.161 1.00 96.56 217 LEU A N 1
ATOM 1781 C CA . LEU A 1 217 ? -12.314 6.589 -7.798 1.00 96.56 217 LEU A CA 1
ATOM 1782 C C . LEU A 1 217 ? -12.865 5.183 -8.080 1.00 96.56 217 LEU A C 1
ATOM 1784 O O . LEU A 1 217 ? -12.559 4.571 -9.115 1.00 96.56 217 LEU A O 1
ATOM 1788 N N . CYS A 1 218 ? -13.701 4.680 -7.170 1.00 96.31 218 CYS A N 1
ATOM 1789 C CA . CYS A 1 218 ? -14.338 3.368 -7.296 1.00 96.31 218 CYS A CA 1
ATOM 1790 C C . CYS A 1 218 ? -15.349 3.315 -8.455 1.00 96.31 218 CYS A C 1
ATOM 1792 O O . CYS A 1 218 ? -15.573 2.253 -9.016 1.00 96.31 218 CYS A O 1
ATOM 1794 N N . ASP A 1 219 ? -15.901 4.460 -8.868 1.00 95.44 219 ASP A N 1
ATOM 1795 C CA . ASP A 1 219 ? -16.839 4.563 -10.001 1.00 95.44 219 ASP A CA 1
ATOM 1796 C C . ASP A 1 219 ? -16.166 4.777 -11.365 1.00 95.44 219 ASP A C 1
ATOM 1798 O O . ASP A 1 219 ? -16.839 5.058 -12.354 1.00 95.44 219 ASP A O 1
ATOM 1802 N N . SER A 1 220 ? -14.836 4.709 -11.448 1.00 94.88 220 SER A N 1
ATOM 1803 C CA . SER A 1 220 ? -14.160 4.781 -12.750 1.00 94.88 220 SER A CA 1
ATOM 1804 C C . SER A 1 220 ? -14.477 3.547 -13.603 1.00 94.88 220 SER A C 1
ATOM 1806 O O . SER A 1 220 ? -14.720 2.465 -13.071 1.00 94.88 220 SER A O 1
ATOM 1808 N N . ASN A 1 221 ? -14.422 3.683 -14.934 1.00 93.31 221 ASN A N 1
ATOM 1809 C CA . ASN A 1 221 ? -14.813 2.626 -15.882 1.00 93.31 221 ASN A CA 1
ATOM 1810 C C . ASN A 1 221 ? -14.182 1.253 -15.580 1.00 93.31 221 ASN A C 1
ATOM 1812 O O . ASN A 1 221 ? -14.840 0.227 -15.719 1.00 93.31 221 ASN A O 1
ATOM 1816 N N . HIS A 1 222 ? -12.924 1.232 -15.130 1.00 88.62 222 HIS A N 1
ATOM 1817 C CA . HIS A 1 222 ? -12.195 -0.001 -14.817 1.00 88.62 222 HIS A CA 1
ATOM 1818 C C . HIS A 1 222 ? -12.538 -0.614 -13.451 1.00 88.62 222 HIS A C 1
ATOM 1820 O O . HIS A 1 222 ? -12.217 -1.775 -13.222 1.00 88.62 222 HIS A O 1
ATOM 1826 N N . ASN A 1 223 ? -13.143 0.150 -12.540 1.00 92.94 223 ASN A N 1
ATOM 1827 C CA . ASN A 1 223 ? -13.471 -0.291 -11.182 1.00 92.94 223 ASN A CA 1
ATOM 1828 C C . ASN A 1 223 ? -14.984 -0.434 -10.960 1.00 92.94 223 ASN A C 1
ATOM 1830 O O . ASN A 1 223 ? -15.389 -0.988 -9.949 1.00 92.94 223 ASN A O 1
ATOM 1834 N N . LEU A 1 224 ? -15.820 0.021 -11.900 1.00 91.94 224 LEU A N 1
ATOM 1835 C CA . LEU A 1 224 ? -17.275 0.089 -11.734 1.00 91.94 224 LEU A CA 1
ATOM 1836 C C . LEU A 1 224 ? -17.922 -1.262 -11.386 1.00 91.94 224 LEU A C 1
ATOM 1838 O O . LEU A 1 224 ? -18.906 -1.299 -10.654 1.00 91.94 224 LEU A O 1
ATOM 1842 N N . LYS A 1 225 ? -17.371 -2.359 -11.921 1.00 90.62 225 LYS A N 1
ATOM 1843 C CA . LYS A 1 225 ? -17.840 -3.736 -11.687 1.00 90.62 225 LYS A CA 1
ATOM 1844 C C . LYS A 1 225 ? -17.161 -4.422 -10.498 1.00 90.62 225 LYS A C 1
ATOM 1846 O O . LYS A 1 225 ? -17.501 -5.556 -10.185 1.00 90.62 225 LYS A O 1
ATOM 1851 N N . VAL A 1 226 ? -16.181 -3.766 -9.884 1.00 93.31 226 VAL A N 1
ATOM 1852 C CA . VAL A 1 226 ? -15.410 -4.308 -8.770 1.00 93.31 226 VAL A CA 1
ATOM 1853 C C . VAL A 1 226 ? -16.072 -3.898 -7.466 1.00 93.31 226 VAL A C 1
ATOM 1855 O O . VAL A 1 226 ? -16.425 -2.732 -7.285 1.00 93.31 226 VAL A O 1
ATOM 1858 N N . ASP A 1 227 ? -16.204 -4.848 -6.543 1.00 95.19 227 ASP A N 1
ATOM 1859 C CA . ASP A 1 227 ? -16.579 -4.538 -5.168 1.00 95.19 227 ASP A CA 1
ATOM 1860 C C . ASP A 1 227 ? -15.538 -3.576 -4.559 1.00 95.19 227 ASP A C 1
ATOM 1862 O O . ASP A 1 227 ? -14.368 -3.953 -4.413 1.00 95.19 227 ASP A O 1
ATOM 1866 N N . PRO A 1 228 ? -15.923 -2.335 -4.202 1.00 95.94 228 PRO A N 1
ATOM 1867 C CA . PRO A 1 228 ? -14.985 -1.328 -3.723 1.00 95.94 228 PRO A CA 1
ATOM 1868 C C . PRO A 1 228 ? -14.320 -1.705 -2.384 1.00 95.94 228 PRO A C 1
ATOM 1870 O O . PRO A 1 228 ? -13.233 -1.195 -2.089 1.00 95.94 228 PRO A O 1
ATOM 1873 N N . PHE A 1 229 ? -14.906 -2.626 -1.608 1.00 96.50 229 PHE A N 1
ATOM 1874 C CA . PHE A 1 229 ? -14.310 -3.161 -0.379 1.00 96.50 229 PHE A CA 1
ATOM 1875 C C . PHE A 1 229 ? -13.238 -4.224 -0.653 1.00 96.50 229 PHE A C 1
ATOM 1877 O O . PHE A 1 229 ? -12.328 -4.398 0.153 1.00 96.50 229 PHE A O 1
ATOM 1884 N N . LYS A 1 230 ? -13.263 -4.886 -1.816 1.00 95.56 230 LYS A N 1
ATOM 1885 C CA . LYS A 1 230 ? -12.262 -5.903 -2.192 1.00 95.56 230 LYS A CA 1
ATOM 1886 C C . LYS A 1 230 ? -11.054 -5.339 -2.924 1.00 95.56 230 LYS A C 1
ATOM 1888 O O . LYS A 1 230 ? -10.124 -6.078 -3.230 1.00 95.56 230 LYS A O 1
ATOM 1893 N N . ILE A 1 231 ? -11.038 -4.040 -3.210 1.00 94.94 231 ILE A N 1
ATOM 1894 C CA . ILE A 1 231 ? -9.957 -3.397 -3.955 1.00 94.94 231 ILE A CA 1
ATOM 1895 C C . ILE A 1 231 ? -9.296 -2.289 -3.146 1.00 94.94 231 ILE A C 1
ATOM 1897 O O . ILE A 1 231 ? -9.954 -1.424 -2.572 1.00 94.94 231 ILE A O 1
ATOM 1901 N N . ALA A 1 232 ? -7.970 -2.297 -3.127 1.00 95.19 232 ALA A N 1
ATOM 1902 C CA . ALA A 1 232 ? -7.159 -1.295 -2.453 1.00 95.19 232 ALA A CA 1
ATOM 1903 C C . ALA A 1 232 ? -5.926 -0.956 -3.291 1.00 95.19 232 ALA A C 1
ATOM 1905 O O . ALA A 1 232 ? -5.585 -1.655 -4.249 1.00 95.19 232 ALA A O 1
ATOM 1906 N N . LEU A 1 233 ? -5.259 0.139 -2.934 1.00 94.00 233 LEU A N 1
ATOM 1907 C CA . LEU A 1 233 ? -3.996 0.527 -3.546 1.00 94.00 233 LEU A CA 1
ATOM 1908 C C . LEU A 1 233 ? -2.852 0.322 -2.550 1.00 94.00 233 LEU A C 1
ATOM 1910 O O . LEU A 1 233 ? -2.920 0.755 -1.397 1.00 94.00 233 LEU A O 1
ATOM 1914 N N . MET A 1 234 ? -1.793 -0.328 -3.029 1.00 89.56 234 MET A N 1
ATOM 1915 C CA . MET A 1 234 ? -0.536 -0.541 -2.321 1.00 89.56 234 MET A CA 1
ATOM 1916 C C . MET A 1 234 ? 0.464 0.573 -2.617 1.00 89.56 234 MET A C 1
ATOM 1918 O O . MET A 1 234 ? 0.742 0.896 -3.780 1.00 89.56 234 MET A O 1
ATOM 1922 N N . GLY A 1 235 ? 1.049 1.132 -1.556 1.00 78.75 235 GLY A N 1
ATOM 1923 C CA . GLY A 1 235 ? 2.007 2.230 -1.658 1.00 78.75 235 GLY A CA 1
ATOM 1924 C C . GLY A 1 235 ? 1.383 3.447 -2.341 1.00 78.75 235 GLY A C 1
ATOM 1925 O O . GLY A 1 235 ? 0.367 3.974 -1.893 1.00 78.75 235 GLY A O 1
ATOM 1926 N N . CYS A 1 236 ? 1.989 3.906 -3.438 1.00 73.62 236 CYS A N 1
ATOM 1927 C CA . CYS A 1 236 ? 1.442 5.028 -4.200 1.00 73.62 236 CYS A CA 1
ATOM 1928 C C . CYS A 1 236 ? 0.205 4.623 -5.016 1.00 73.62 236 CYS A C 1
ATOM 1930 O O . CYS A 1 236 ? -0.715 5.423 -5.152 1.00 73.62 236 CYS A O 1
ATOM 1932 N N . ARG A 1 237 ? 0.240 3.451 -5.675 1.00 87.38 237 ARG A N 1
ATOM 1933 C CA . ARG A 1 237 ? -0.637 3.166 -6.832 1.00 87.38 237 ARG A CA 1
ATOM 1934 C C . ARG A 1 237 ? -0.694 1.710 -7.311 1.00 87.38 237 ARG A C 1
ATOM 1936 O O . ARG A 1 237 ? -1.324 1.454 -8.333 1.00 87.38 237 ARG A O 1
ATOM 1943 N N . SER A 1 238 ? -0.026 0.764 -6.651 1.00 90.88 238 SER A N 1
ATOM 1944 C CA . SER A 1 238 ? -0.023 -0.628 -7.123 1.00 90.88 238 SER A CA 1
ATOM 1945 C C . SER A 1 238 ? -1.362 -1.290 -6.805 1.00 90.88 238 SER A C 1
ATOM 1947 O O . SER A 1 238 ? -1.802 -1.268 -5.660 1.00 90.88 238 SER A O 1
ATOM 1949 N N . LYS A 1 239 ? -2.011 -1.879 -7.812 1.00 92.19 239 LYS A N 1
ATOM 1950 C CA . LYS A 1 239 ? -3.345 -2.483 -7.704 1.00 92.19 239 LYS A CA 1
ATOM 1951 C C . LYS A 1 239 ? -3.277 -3.934 -8.171 1.00 92.19 239 LYS A C 1
ATOM 1953 O O . LYS A 1 239 ? -3.160 -4.180 -9.367 1.00 92.19 239 LYS A O 1
ATOM 1958 N N . VAL A 1 240 ? -3.350 -4.874 -7.235 1.00 91.50 240 VAL A N 1
ATOM 1959 C CA . VAL A 1 240 ? -3.397 -6.320 -7.509 1.00 91.50 240 VAL A CA 1
ATOM 1960 C C . VAL A 1 240 ? -4.786 -6.795 -7.104 1.00 91.50 240 VAL A C 1
ATOM 1962 O O . VAL A 1 240 ? -5.154 -6.627 -5.948 1.00 91.50 240 VAL A O 1
ATOM 1965 N N . TYR A 1 241 ? -5.593 -7.279 -8.047 1.00 91.81 241 TYR A N 1
ATOM 1966 C CA . TYR A 1 241 ? -7.017 -7.551 -7.802 1.00 91.81 241 TYR A CA 1
ATOM 1967 C C . TYR A 1 241 ? -7.481 -8.868 -8.424 1.00 91.81 241 TYR A C 1
ATOM 1969 O O . TYR A 1 241 ? -7.863 -9.773 -7.692 1.00 91.81 241 TYR A O 1
ATOM 1977 N N . GLN A 1 242 ? -7.370 -9.008 -9.747 1.00 89.31 242 GLN A N 1
ATOM 1978 C CA . GLN A 1 242 ? -7.919 -10.162 -10.468 1.00 89.31 242 GLN A CA 1
ATOM 1979 C C . GLN A 1 242 ? -7.150 -11.450 -10.174 1.00 89.31 242 GLN A C 1
ATOM 1981 O O . GLN A 1 242 ? -5.911 -11.431 -10.179 1.00 89.31 242 GLN A O 1
ATOM 1986 N N . ASN A 1 243 ? -7.861 -12.543 -9.918 1.00 88.00 243 ASN A N 1
ATOM 1987 C CA . ASN A 1 243 ? -7.290 -13.851 -9.621 1.00 88.00 243 ASN A CA 1
ATOM 1988 C C . ASN A 1 243 ? -7.920 -14.931 -10.516 1.00 88.00 243 ASN A C 1
ATOM 1990 O O . ASN A 1 243 ? -9.136 -15.049 -10.581 1.00 88.00 243 ASN A O 1
ATOM 1994 N N . GLU A 1 244 ? -7.094 -15.724 -11.203 1.00 87.81 244 GLU A N 1
ATOM 1995 C CA . GLU A 1 244 ? -7.578 -16.812 -12.067 1.00 87.81 244 GLU A CA 1
ATOM 1996 C C . GLU A 1 244 ? -8.013 -18.053 -11.274 1.00 87.81 244 GLU A C 1
ATOM 1998 O O . GLU A 1 244 ? -8.917 -18.766 -11.702 1.00 87.81 244 GLU A O 1
ATOM 2003 N N . TYR A 1 245 ? -7.396 -18.301 -10.114 1.00 87.25 245 TYR A N 1
ATOM 2004 C CA . TYR A 1 245 ? -7.574 -19.530 -9.327 1.00 87.25 245 TYR A CA 1
ATOM 2005 C C . TYR A 1 245 ? -8.160 -19.274 -7.935 1.00 87.25 245 TYR A C 1
ATOM 2007 O O . TYR A 1 245 ? -8.079 -20.122 -7.050 1.00 87.25 245 TYR A O 1
ATOM 2015 N N . GLY A 1 246 ? -8.748 -18.101 -7.713 1.00 86.75 246 GLY A N 1
ATOM 2016 C CA . GLY A 1 246 ? -9.274 -17.724 -6.411 1.00 86.75 246 GLY A CA 1
ATOM 2017 C C . GLY A 1 246 ? -10.182 -16.512 -6.486 1.00 86.75 246 GLY A C 1
ATOM 2018 O O . GLY A 1 246 ? -10.654 -16.120 -7.548 1.00 86.75 246 GLY A O 1
ATOM 2019 N N . GLU A 1 247 ? -10.436 -15.914 -5.330 1.00 89.69 247 GLU A N 1
ATOM 2020 C CA . GLU A 1 247 ? -11.293 -14.741 -5.250 1.00 89.69 247 GLU A CA 1
ATOM 2021 C C . GLU A 1 247 ? -10.593 -13.488 -5.791 1.00 89.69 247 GLU A C 1
ATOM 2023 O O . GLU A 1 247 ? -9.428 -13.208 -5.488 1.00 89.69 247 GLU A O 1
ATOM 2028 N N . ASP A 1 248 ? -11.353 -12.697 -6.543 1.00 93.75 248 ASP A N 1
ATOM 2029 C CA . ASP A 1 248 ? -10.982 -11.349 -6.943 1.00 93.75 248 ASP A CA 1
ATOM 2030 C C . ASP A 1 248 ? -10.956 -10.413 -5.721 1.00 93.75 248 ASP A C 1
ATOM 2032 O O . ASP A 1 248 ? -11.982 -9.895 -5.265 1.00 93.75 248 ASP A O 1
ATOM 2036 N N . THR A 1 249 ? -9.759 -10.185 -5.185 1.00 94.75 249 THR A N 1
ATOM 2037 C CA . THR A 1 249 ? -9.512 -9.296 -4.046 1.00 94.75 249 THR A CA 1
ATOM 2038 C C . THR A 1 249 ? -8.069 -8.804 -4.031 1.00 94.75 249 THR A C 1
ATOM 2040 O O . THR A 1 249 ? -7.170 -9.460 -4.546 1.00 94.75 249 THR A O 1
ATOM 2043 N N . THR A 1 250 ? -7.822 -7.638 -3.439 1.00 94.69 250 THR A N 1
ATOM 2044 C CA . THR A 1 250 ? -6.474 -7.158 -3.100 1.00 94.69 250 THR A CA 1
ATOM 2045 C C . THR A 1 250 ? -6.025 -7.655 -1.725 1.00 94.69 250 THR A C 1
ATOM 2047 O O . THR A 1 250 ? -4.827 -7.748 -1.470 1.00 94.69 250 THR A O 1
ATOM 2050 N N . ILE A 1 251 ? -6.965 -7.985 -0.837 1.00 95.62 251 ILE A N 1
ATOM 2051 C CA . ILE A 1 251 ? -6.677 -8.379 0.546 1.00 95.62 251 ILE A CA 1
ATOM 2052 C C . ILE A 1 251 ? -5.894 -9.693 0.548 1.00 95.62 251 ILE A C 1
ATOM 2054 O O . ILE A 1 251 ? -6.258 -10.646 -0.125 1.00 95.62 251 ILE A O 1
ATOM 2058 N N . GLY A 1 252 ? -4.795 -9.731 1.290 1.00 94.00 252 GLY A N 1
ATOM 2059 C CA . GLY A 1 252 ? -3.839 -10.831 1.349 1.00 94.00 252 GLY A CA 1
ATOM 2060 C C . GLY A 1 252 ? -3.025 -11.068 0.074 1.00 94.00 252 GLY A C 1
ATOM 2061 O O . GLY A 1 252 ? -2.304 -12.060 0.013 1.00 94.00 252 GLY A O 1
ATOM 2062 N N . ARG A 1 253 ? -3.093 -10.189 -0.937 1.00 93.50 253 ARG A N 1
ATOM 2063 C CA . ARG A 1 253 ? -2.310 -10.331 -2.174 1.00 93.50 253 ARG A CA 1
ATOM 2064 C C . ARG A 1 253 ? -1.106 -9.405 -2.219 1.00 93.50 253 ARG A C 1
ATOM 2066 O O . ARG A 1 253 ? -1.148 -8.258 -1.765 1.00 93.50 253 ARG A O 1
ATOM 2073 N N . SER A 1 254 ? -0.039 -9.912 -2.827 1.00 91.94 254 SER A N 1
ATOM 2074 C CA . SER A 1 254 ? 1.222 -9.201 -3.007 1.00 91.94 254 SER A CA 1
ATOM 2075 C C . SER A 1 254 ? 1.498 -8.837 -4.460 1.00 91.94 254 SER A C 1
ATOM 2077 O O . SER A 1 254 ? 1.160 -9.576 -5.382 1.00 91.94 254 SER A O 1
ATOM 2079 N N . ASN A 1 255 ? 2.198 -7.722 -4.658 1.00 92.75 255 ASN A N 1
ATOM 2080 C CA . ASN A 1 255 ? 2.949 -7.489 -5.886 1.00 92.75 255 ASN A CA 1
ATOM 2081 C C . ASN A 1 255 ? 4.337 -8.107 -5.713 1.00 92.75 255 ASN A C 1
ATOM 2083 O O . ASN A 1 255 ? 5.064 -7.694 -4.812 1.00 92.75 255 ASN A O 1
ATOM 2087 N N . ILE A 1 256 ? 4.695 -9.067 -6.565 1.00 92.38 256 ILE A N 1
ATOM 2088 C CA . ILE A 1 256 ? 5.923 -9.850 -6.397 1.00 92.38 256 ILE A CA 1
ATOM 2089 C C . ILE A 1 256 ? 7.138 -9.003 -6.765 1.00 92.38 256 ILE A C 1
ATOM 2091 O O . ILE A 1 256 ? 7.904 -8.615 -5.895 1.00 92.38 256 ILE A O 1
ATOM 2095 N N . VAL A 1 257 ? 7.277 -8.634 -8.035 1.00 93.19 257 VAL A N 1
ATOM 2096 C CA . VAL A 1 257 ? 8.405 -7.848 -8.548 1.00 93.19 257 VAL A CA 1
ATOM 2097 C C . VAL A 1 257 ? 7.946 -6.954 -9.693 1.00 93.19 257 VAL A C 1
ATOM 2099 O O . VAL A 1 257 ? 6.842 -7.102 -10.212 1.00 93.19 257 VAL A O 1
ATOM 2102 N N . TYR A 1 258 ? 8.771 -5.980 -10.064 1.00 94.38 258 TYR A N 1
ATOM 2103 C CA . TYR A 1 258 ? 8.503 -5.084 -11.182 1.00 94.38 258 TYR A CA 1
ATOM 2104 C C . TYR A 1 258 ? 9.814 -4.525 -11.733 1.00 94.38 258 TYR A C 1
ATOM 2106 O O . TYR A 1 258 ? 10.793 -4.354 -11.008 1.00 94.38 258 TYR A O 1
ATOM 2114 N N . ASN A 1 259 ? 9.808 -4.208 -13.023 1.00 96.00 259 ASN A N 1
ATOM 2115 C CA . ASN A 1 259 ? 10.906 -3.553 -13.720 1.00 96.00 259 ASN A CA 1
ATOM 2116 C C . ASN A 1 259 ? 10.347 -2.345 -14.487 1.00 96.00 259 ASN A C 1
ATOM 2118 O O . ASN A 1 259 ? 9.148 -2.264 -14.760 1.00 96.00 259 ASN A O 1
ATOM 2122 N N . THR A 1 260 ? 11.192 -1.377 -14.826 1.00 98.00 260 THR A N 1
ATOM 2123 C CA . THR A 1 260 ? 10.791 -0.222 -15.645 1.00 98.00 260 THR A CA 1
ATOM 2124 C C . THR A 1 260 ? 11.535 -0.235 -16.964 1.00 98.00 260 THR A C 1
ATOM 2126 O O . THR A 1 260 ? 12.753 -0.349 -16.966 1.00 98.00 260 THR A O 1
ATOM 2129 N N . ILE A 1 261 ? 10.813 -0.066 -18.071 1.00 98.44 261 ILE A N 1
ATOM 2130 C CA . ILE A 1 261 ? 11.396 0.128 -19.401 1.00 98.44 261 ILE A CA 1
ATOM 2131 C C . ILE A 1 261 ? 11.537 1.630 -19.660 1.00 98.44 261 ILE A C 1
ATOM 2133 O O . ILE A 1 261 ? 10.587 2.396 -19.480 1.00 98.44 261 ILE A O 1
ATOM 2137 N N . ASN A 1 262 ? 12.718 2.061 -20.095 1.00 98.38 262 ASN A N 1
ATOM 2138 C CA . ASN A 1 262 ? 13.016 3.459 -20.386 1.00 98.38 262 ASN A CA 1
ATOM 2139 C C . ASN A 1 262 ? 12.554 3.833 -21.804 1.00 98.38 262 ASN A C 1
ATOM 2141 O O . ASN A 1 262 ? 13.338 3.853 -22.751 1.00 98.38 262 ASN A O 1
ATOM 2145 N N . LEU A 1 263 ? 11.261 4.138 -21.948 1.00 98.25 263 LEU A N 1
ATOM 2146 C CA . LEU A 1 263 ? 10.669 4.511 -23.239 1.00 98.25 263 LEU A CA 1
ATOM 2147 C C . LEU A 1 263 ? 11.370 5.714 -23.904 1.00 98.25 263 LEU A C 1
ATOM 2149 O O . LEU A 1 263 ? 11.671 5.620 -25.095 1.00 98.25 263 LEU A O 1
ATOM 2153 N N . PRO A 1 264 ? 11.706 6.812 -23.187 1.00 98.25 264 PRO A N 1
ATOM 2154 C CA . PRO A 1 264 ? 12.461 7.912 -23.788 1.00 98.25 264 PRO A CA 1
ATOM 2155 C C . PRO A 1 264 ? 13.796 7.473 -24.395 1.00 98.25 264 PRO A C 1
ATOM 2157 O O . PRO A 1 264 ? 14.149 7.927 -25.480 1.00 98.25 264 PRO A O 1
ATOM 2160 N N . ARG A 1 265 ? 14.526 6.563 -23.737 1.00 97.62 265 ARG A N 1
ATOM 2161 C CA . ARG A 1 265 ? 15.806 6.056 -24.248 1.00 97.62 265 ARG A CA 1
ATOM 2162 C C . ARG A 1 265 ? 15.639 5.338 -25.584 1.00 97.62 265 ARG A C 1
ATOM 2164 O O . ARG A 1 265 ? 16.411 5.620 -26.493 1.00 97.62 265 ARG A O 1
ATOM 2171 N N . ILE A 1 266 ? 14.621 4.482 -25.713 1.00 97.56 266 ILE A N 1
ATOM 2172 C CA . ILE A 1 266 ? 14.320 3.768 -26.966 1.00 97.56 266 ILE A CA 1
ATOM 2173 C C . ILE A 1 266 ? 14.091 4.775 -28.100 1.00 97.56 266 ILE A C 1
ATOM 2175 O O . ILE A 1 266 ? 14.708 4.670 -29.158 1.00 97.56 266 ILE A O 1
ATOM 2179 N N . ALA A 1 267 ? 13.252 5.789 -27.864 1.00 97.81 267 ALA A N 1
ATOM 2180 C CA . ALA A 1 267 ? 12.946 6.804 -28.870 1.00 97.81 267 ALA A CA 1
ATOM 2181 C C . ALA A 1 267 ? 14.185 7.621 -29.280 1.00 97.81 267 ALA A C 1
ATOM 2183 O O . ALA A 1 267 ? 14.422 7.821 -30.470 1.00 97.81 267 ALA A O 1
ATOM 2184 N N . LEU A 1 268 ? 14.997 8.055 -28.310 1.00 97.56 268 LEU A N 1
ATOM 2185 C CA . LEU A 1 268 ? 16.203 8.850 -28.566 1.00 97.56 268 LEU A CA 1
ATOM 2186 C C . LEU A 1 268 ? 17.293 8.055 -29.298 1.00 97.56 268 LEU A C 1
ATOM 2188 O O . LEU A 1 268 ? 17.971 8.607 -30.161 1.00 97.56 268 LEU A O 1
ATOM 2192 N N . GLU A 1 269 ? 17.472 6.770 -28.978 1.00 97.06 269 GLU A N 1
ATOM 2193 C CA . GLU A 1 269 ? 18.423 5.903 -29.686 1.00 97.06 269 GLU A CA 1
ATOM 2194 C C . GLU A 1 269 ? 18.000 5.688 -31.146 1.00 97.06 269 GLU A C 1
ATOM 2196 O O . GLU A 1 269 ? 18.840 5.767 -32.043 1.00 97.06 269 GLU A O 1
ATOM 2201 N N . ILE A 1 270 ? 16.703 5.487 -31.404 1.00 98.00 270 ILE A N 1
ATOM 2202 C CA . ILE A 1 270 ? 16.170 5.352 -32.766 1.00 98.00 270 ILE A CA 1
ATOM 2203 C C . ILE A 1 270 ? 16.372 6.638 -33.562 1.00 98.00 270 ILE A C 1
ATOM 2205 O O . ILE A 1 270 ? 16.859 6.569 -34.689 1.00 98.00 270 ILE A O 1
ATOM 2209 N N . ASP A 1 271 ? 16.029 7.791 -32.984 1.00 97.00 271 ASP A N 1
ATOM 2210 C CA . ASP A 1 271 ? 16.159 9.086 -33.653 1.00 97.00 271 ASP A CA 1
ATOM 2211 C C . ASP A 1 271 ? 17.619 9.400 -34.002 1.00 97.00 271 ASP A C 1
ATOM 2213 O O . ASP A 1 271 ? 17.926 9.752 -35.142 1.00 97.00 271 ASP A O 1
ATOM 2217 N N . LYS A 1 272 ? 18.533 9.161 -33.052 1.00 97.38 272 LYS A N 1
ATOM 2218 C CA . LYS A 1 272 ? 19.975 9.351 -33.238 1.00 97.38 272 LYS A CA 1
ATOM 2219 C C . LYS A 1 272 ? 20.557 8.437 -34.318 1.00 97.38 272 LYS A C 1
ATOM 2221 O O . LYS A 1 272 ? 21.380 8.886 -35.111 1.00 97.38 272 LYS A O 1
ATOM 2226 N N . ASN A 1 273 ? 20.177 7.159 -34.325 1.00 97.69 273 ASN A N 1
ATOM 2227 C CA . ASN A 1 273 ? 20.761 6.167 -35.231 1.00 97.69 273 ASN A CA 1
ATOM 2228 C C . ASN A 1 273 ? 20.124 6.187 -36.628 1.00 97.69 273 ASN A C 1
ATOM 2230 O O . ASN A 1 273 ? 20.731 5.699 -37.577 1.00 97.69 273 ASN A O 1
ATOM 2234 N N . ASN A 1 274 ? 18.920 6.752 -36.766 1.00 97.19 274 ASN A N 1
ATOM 2235 C CA . ASN A 1 274 ? 18.155 6.750 -38.011 1.00 97.19 274 ASN A CA 1
ATOM 2236 C C . ASN A 1 274 ? 17.652 8.162 -38.372 1.00 97.19 274 ASN A C 1
ATOM 2238 O O . ASN A 1 274 ? 16.441 8.372 -38.493 1.00 97.19 274 ASN A O 1
ATOM 2242 N N . PRO A 1 275 ? 18.545 9.153 -38.560 1.00 95.94 275 PRO A N 1
ATOM 2243 C CA . PRO A 1 275 ? 18.148 10.554 -38.728 1.00 95.94 275 PRO A CA 1
ATOM 2244 C C . PRO A 1 275 ? 17.267 10.791 -39.962 1.00 95.94 275 PRO A C 1
ATOM 2246 O O . PRO A 1 275 ? 16.403 11.662 -39.929 1.00 95.94 275 PRO A O 1
ATOM 2249 N N . ASN A 1 276 ? 17.447 9.985 -41.014 1.00 97.56 276 ASN A N 1
ATOM 2250 C CA . ASN A 1 276 ? 16.771 10.143 -42.304 1.00 97.56 276 ASN A CA 1
ATOM 2251 C C . ASN A 1 276 ? 15.410 9.437 -42.395 1.00 97.56 276 ASN A C 1
ATOM 2253 O O . ASN A 1 276 ? 14.714 9.622 -43.390 1.00 97.56 276 ASN A O 1
ATOM 2257 N N . LEU A 1 277 ? 15.038 8.619 -41.405 1.00 97.56 277 LEU A N 1
ATOM 2258 C CA . LEU A 1 277 ? 13.731 7.961 -41.404 1.00 97.56 277 LEU A CA 1
ATOM 2259 C C . LEU A 1 277 ? 12.619 8.960 -41.086 1.00 97.56 277 LEU A C 1
ATOM 2261 O O . LEU A 1 277 ? 12.781 9.860 -40.250 1.00 97.56 277 LEU A O 1
ATOM 2265 N N . SER A 1 278 ? 11.467 8.751 -41.716 1.00 97.94 278 SER A N 1
ATOM 2266 C CA . SER A 1 278 ? 10.228 9.447 -41.388 1.00 97.94 278 SER A CA 1
ATOM 2267 C C . SER A 1 278 ? 9.782 9.155 -39.952 1.00 97.94 278 SER A C 1
ATOM 2269 O O . SER A 1 278 ? 10.254 8.234 -39.276 1.00 97.94 278 SER A O 1
ATOM 2271 N N . LYS A 1 279 ? 8.839 9.960 -39.456 1.00 97.50 279 LYS A N 1
ATOM 2272 C CA . LYS A 1 279 ? 8.280 9.776 -38.116 1.00 97.50 279 LYS A CA 1
ATOM 2273 C C . LYS A 1 279 ? 7.543 8.442 -37.998 1.00 97.50 279 LYS A C 1
ATOM 2275 O O . LYS A 1 279 ? 7.679 7.780 -36.972 1.00 97.50 279 LYS A O 1
ATOM 2280 N N . GLU A 1 280 ? 6.782 8.056 -39.020 1.00 97.94 280 GLU A N 1
ATOM 2281 C CA . GLU A 1 280 ? 6.065 6.781 -39.060 1.00 97.94 280 GLU A CA 1
ATOM 2282 C C . GLU A 1 280 ? 7.038 5.597 -38.968 1.00 97.94 280 GLU A C 1
ATOM 2284 O O . GLU A 1 280 ? 6.881 4.747 -38.093 1.00 97.94 280 GLU A O 1
ATOM 2289 N N . GLU A 1 281 ? 8.110 5.603 -39.766 1.00 98.31 281 GLU A N 1
ATOM 2290 C CA . GLU A 1 281 ? 9.138 4.551 -39.735 1.00 98.31 281 GLU A CA 1
ATOM 2291 C C . GLU A 1 281 ? 9.833 4.461 -38.366 1.00 98.31 281 GLU A C 1
ATOM 2293 O O . GLU A 1 281 ? 10.052 3.367 -37.840 1.00 98.31 281 GLU A O 1
ATOM 2298 N N . LYS A 1 282 ? 10.130 5.604 -37.731 1.00 98.31 282 LYS A N 1
ATOM 2299 C CA . LYS A 1 282 ? 10.696 5.641 -36.370 1.00 98.31 282 LYS A CA 1
ATOM 2300 C C . LYS A 1 282 ? 9.730 5.083 -35.323 1.00 98.31 282 LYS A C 1
ATOM 2302 O O . LYS A 1 282 ? 10.171 4.419 -34.387 1.00 98.31 282 LYS A O 1
ATOM 2307 N N . ILE A 1 283 ? 8.427 5.333 -35.461 1.00 98.19 283 ILE A N 1
ATOM 2308 C CA . ILE A 1 283 ? 7.400 4.777 -34.568 1.00 98.19 283 ILE A CA 1
ATOM 2309 C C . ILE A 1 283 ? 7.306 3.255 -34.725 1.00 98.19 283 ILE A C 1
ATOM 2311 O O . ILE A 1 283 ? 7.157 2.550 -33.726 1.00 98.19 283 ILE A O 1
ATOM 2315 N N . ASP A 1 284 ? 7.412 2.731 -35.942 1.00 98.25 284 ASP A N 1
ATOM 2316 C CA . ASP A 1 284 ? 7.360 1.285 -36.161 1.00 98.25 284 ASP A CA 1
ATOM 2317 C C . ASP A 1 284 ? 8.615 0.581 -35.631 1.00 98.25 284 ASP A C 1
ATOM 2319 O O . ASP A 1 284 ? 8.500 -0.441 -34.948 1.00 98.25 284 ASP A O 1
ATOM 2323 N N . LEU A 1 285 ? 9.796 1.187 -35.801 1.00 98.19 285 LEU A N 1
ATOM 2324 C CA . LEU A 1 285 ? 11.013 0.745 -35.110 1.00 98.19 285 LEU A CA 1
ATOM 2325 C C . LEU A 1 285 ? 10.867 0.815 -33.587 1.00 98.19 285 LEU A C 1
ATOM 2327 O O . LEU A 1 285 ? 11.298 -0.097 -32.887 1.00 98.19 285 LEU A O 1
ATOM 2331 N N . PHE A 1 286 ? 10.232 1.862 -33.056 1.00 98.44 286 PHE A N 1
ATOM 2332 C CA . PHE A 1 286 ? 10.014 2.002 -31.618 1.00 98.44 286 PHE A CA 1
ATOM 2333 C C . PHE A 1 286 ? 9.176 0.852 -31.066 1.00 98.44 286 PHE A C 1
ATOM 2335 O O . PHE A 1 286 ? 9.551 0.261 -30.055 1.00 98.44 286 PHE A O 1
ATOM 2342 N N . LYS A 1 287 ? 8.072 0.500 -31.736 1.00 98.31 287 LYS A N 1
ATOM 2343 C CA . LYS A 1 287 ? 7.229 -0.638 -31.337 1.00 98.31 287 LYS A CA 1
ATOM 2344 C C . LYS A 1 287 ? 8.018 -1.944 -31.367 1.00 98.31 287 LYS A C 1
ATOM 2346 O O . LYS A 1 287 ? 7.917 -2.720 -30.422 1.00 98.31 287 LYS A O 1
ATOM 2351 N N . LYS A 1 288 ? 8.814 -2.164 -32.419 1.00 98.25 288 LYS A N 1
ATOM 2352 C CA . LYS A 1 288 ? 9.652 -3.361 -32.556 1.00 98.25 288 LYS A CA 1
ATOM 2353 C C . LYS A 1 288 ? 10.674 -3.462 -31.419 1.00 98.25 288 LYS A C 1
ATOM 2355 O O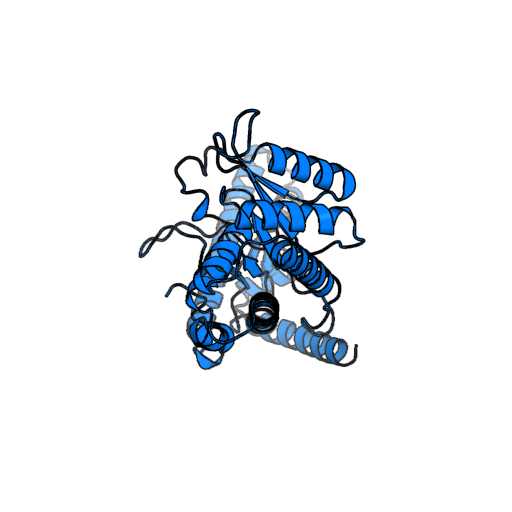 . LYS A 1 288 ? 10.677 -4.454 -30.700 1.00 98.25 288 LYS A O 1
ATOM 2360 N N . ASN A 1 289 ? 11.465 -2.414 -31.196 1.00 97.50 289 ASN A N 1
ATOM 2361 C CA . ASN A 1 289 ? 12.481 -2.394 -30.140 1.00 97.50 289 ASN A CA 1
ATOM 2362 C C . ASN A 1 289 ? 11.856 -2.509 -28.742 1.00 97.50 289 ASN A C 1
ATOM 2364 O O . ASN A 1 289 ? 12.424 -3.137 -27.852 1.00 97.50 289 ASN A O 1
ATOM 2368 N N . TRP A 1 290 ? 10.686 -1.900 -28.532 1.00 98.06 290 TRP A N 1
ATOM 2369 C CA . TRP A 1 290 ? 9.955 -2.042 -27.279 1.00 98.06 290 TRP A CA 1
ATOM 2370 C C . TRP A 1 290 ? 9.507 -3.486 -27.043 1.00 98.06 290 TRP A C 1
ATOM 2372 O O . TRP A 1 290 ? 9.666 -3.965 -25.927 1.00 98.06 290 TRP A O 1
ATOM 2382 N N . LEU A 1 291 ? 8.991 -4.179 -28.067 1.00 98.19 291 LEU A N 1
ATOM 2383 C CA . LEU A 1 291 ? 8.591 -5.587 -27.962 1.00 98.19 291 LEU A CA 1
ATOM 2384 C C . LEU A 1 291 ? 9.780 -6.493 -27.629 1.00 98.19 291 LEU A C 1
ATOM 2386 O O . LEU A 1 291 ? 9.648 -7.347 -26.761 1.00 98.19 291 LEU A O 1
ATOM 2390 N N . GLU A 1 292 ? 10.934 -6.272 -28.260 1.00 97.19 292 GLU A N 1
ATOM 2391 C CA . GLU A 1 292 ? 12.165 -7.021 -27.965 1.00 97.19 292 GLU A CA 1
ATOM 2392 C C . GLU A 1 292 ? 12.598 -6.828 -26.501 1.00 97.19 292 GLU A C 1
ATOM 2394 O O . GLU A 1 292 ? 12.789 -7.798 -25.773 1.00 97.19 292 GLU A O 1
ATOM 2399 N N . ILE A 1 293 ? 12.653 -5.579 -26.019 1.00 98.00 293 ILE A N 1
ATOM 2400 C CA . ILE A 1 293 ? 12.992 -5.292 -24.615 1.00 98.00 293 ILE A CA 1
ATOM 2401 C C . ILE A 1 293 ? 11.929 -5.850 -23.658 1.00 98.00 293 ILE A C 1
ATOM 2403 O O . ILE A 1 293 ? 12.258 -6.307 -22.564 1.00 98.00 293 ILE A O 1
ATOM 2407 N N . ALA A 1 294 ? 10.649 -5.788 -24.028 1.00 98.12 294 ALA A N 1
ATOM 2408 C CA . ALA A 1 294 ? 9.563 -6.313 -23.211 1.00 98.12 294 ALA A CA 1
ATOM 2409 C C . ALA A 1 294 ? 9.641 -7.839 -23.067 1.00 98.12 294 ALA A C 1
ATOM 2411 O O . ALA A 1 294 ? 9.329 -8.343 -21.988 1.00 98.12 294 ALA A O 1
ATOM 2412 N N . ASP A 1 295 ? 10.086 -8.554 -24.102 1.00 98.12 295 ASP A N 1
ATOM 2413 C CA . ASP A 1 295 ? 10.284 -10.004 -24.053 1.00 98.12 295 ASP A CA 1
ATOM 2414 C C . ASP A 1 295 ? 11.407 -10.388 -23.076 1.00 98.12 295 ASP A C 1
ATOM 2416 O O . ASP A 1 295 ? 11.196 -11.221 -22.192 1.00 98.12 295 ASP A O 1
ATOM 2420 N N . ASP A 1 296 ? 12.539 -9.677 -23.120 1.00 98.00 296 ASP A N 1
ATOM 2421 C CA . ASP A 1 296 ? 13.616 -9.846 -22.136 1.00 98.00 296 ASP A CA 1
ATOM 2422 C C . ASP A 1 296 ? 13.156 -9.487 -20.713 1.00 98.00 296 ASP A C 1
ATOM 2424 O O . ASP A 1 296 ? 13.479 -10.175 -19.745 1.00 98.00 296 ASP A O 1
ATOM 2428 N N . VAL A 1 297 ? 12.368 -8.417 -20.548 1.00 98.06 297 VAL A N 1
ATOM 2429 C CA . VAL A 1 297 ? 11.820 -8.041 -19.234 1.00 98.06 297 VAL A CA 1
ATOM 2430 C C . VAL A 1 297 ? 10.846 -9.093 -18.708 1.00 98.06 297 VAL A C 1
ATOM 2432 O O . VAL A 1 297 ? 10.820 -9.325 -17.501 1.00 98.06 297 VAL A O 1
ATOM 2435 N N . LYS A 1 298 ? 10.054 -9.726 -19.576 1.00 97.94 298 LYS A N 1
ATOM 2436 C CA . LYS A 1 298 ? 9.152 -10.826 -19.216 1.00 97.94 298 LYS A CA 1
ATOM 2437 C C . LYS A 1 298 ? 9.953 -12.022 -18.693 1.00 97.94 298 LYS A C 1
ATOM 2439 O O . LYS A 1 298 ? 9.658 -12.489 -17.596 1.00 97.94 298 LYS A O 1
ATOM 2444 N N . ASP A 1 299 ? 10.991 -12.455 -19.407 1.00 98.06 299 ASP A N 1
ATOM 2445 C CA . ASP A 1 299 ? 11.870 -13.544 -18.951 1.00 98.06 299 ASP A CA 1
ATOM 2446 C C . ASP A 1 299 ? 12.554 -13.201 -17.616 1.00 98.06 299 ASP A C 1
ATOM 2448 O O . ASP A 1 299 ? 12.585 -14.014 -16.694 1.00 98.06 299 ASP A O 1
ATOM 2452 N N . LEU A 1 300 ? 13.024 -11.958 -17.466 1.00 97.62 300 LEU A N 1
ATOM 2453 C CA . LEU A 1 300 ? 13.610 -11.468 -16.221 1.00 97.62 300 LEU A CA 1
ATOM 2454 C C . LEU A 1 300 ? 12.617 -11.499 -15.046 1.00 97.62 300 LEU A C 1
ATOM 2456 O O . LEU A 1 300 ? 12.999 -11.778 -13.909 1.00 97.62 300 LEU A O 1
ATOM 2460 N N . LEU A 1 301 ? 11.343 -11.175 -15.283 1.00 97.19 301 LEU A N 1
ATOM 2461 C CA . LEU A 1 301 ? 10.308 -11.256 -14.250 1.00 97.19 301 LEU A CA 1
ATOM 2462 C C . LEU A 1 301 ? 10.047 -12.709 -13.832 1.00 97.19 301 LEU A C 1
ATOM 2464 O O . LEU A 1 301 ? 9.860 -12.944 -12.639 1.00 97.19 301 LEU A O 1
ATOM 2468 N N . PHE A 1 302 ? 10.081 -13.660 -14.772 1.00 97.00 302 PHE A N 1
ATOM 2469 C CA . PHE A 1 302 ? 9.971 -15.088 -14.463 1.00 97.00 302 PHE A CA 1
ATOM 2470 C C . PHE A 1 302 ? 11.169 -15.600 -13.661 1.00 97.00 302 PHE A C 1
ATOM 2472 O O . PHE A 1 302 ? 10.956 -16.224 -12.629 1.00 97.00 302 PHE A O 1
ATOM 2479 N N . ASP A 1 303 ? 12.407 -15.248 -14.025 1.00 96.62 303 ASP A N 1
ATOM 2480 C CA . ASP A 1 303 ? 13.588 -15.638 -13.233 1.00 96.62 303 ASP A CA 1
ATOM 2481 C C . ASP A 1 303 ? 13.485 -15.148 -11.777 1.00 96.62 303 ASP A C 1
ATOM 2483 O O . ASP A 1 303 ? 13.760 -15.890 -10.830 1.00 96.62 303 ASP A O 1
ATOM 2487 N N . ARG A 1 304 ? 13.029 -13.904 -11.579 1.00 96.25 304 ARG A N 1
ATOM 2488 C CA . ARG A 1 304 ? 12.783 -13.356 -10.236 1.00 96.25 304 ARG A CA 1
ATOM 2489 C C . ARG A 1 304 ? 11.689 -14.115 -9.494 1.00 96.25 304 ARG A C 1
ATOM 2491 O O . ARG A 1 304 ? 11.854 -14.396 -8.310 1.00 96.25 304 ARG A O 1
ATOM 2498 N N . TYR A 1 305 ? 10.580 -14.402 -10.169 1.00 94.81 305 TYR A N 1
ATOM 2499 C CA . TYR A 1 305 ? 9.460 -15.145 -9.599 1.00 94.81 305 TYR A CA 1
ATOM 2500 C C . TYR A 1 305 ? 9.893 -16.547 -9.156 1.00 94.81 305 TYR A C 1
ATOM 2502 O O . TYR A 1 305 ? 9.714 -16.897 -7.992 1.00 94.81 305 TYR A O 1
ATOM 2510 N N . ASP A 1 306 ? 10.559 -17.294 -10.035 1.00 95.94 306 ASP A N 1
ATOM 2511 C CA . ASP A 1 306 ? 10.996 -18.666 -9.777 1.00 95.94 306 ASP A CA 1
ATOM 2512 C C . ASP A 1 306 ? 12.009 -18.751 -8.632 1.00 95.94 306 ASP A C 1
ATOM 2514 O O . ASP A 1 306 ? 12.030 -19.733 -7.892 1.00 95.94 306 ASP A O 1
ATOM 2518 N N . LYS A 1 307 ? 12.858 -17.729 -8.461 1.00 95.50 307 LYS A N 1
ATOM 2519 C CA . LYS A 1 307 ? 13.770 -17.634 -7.312 1.00 95.50 307 LYS A CA 1
ATOM 2520 C C . LYS A 1 307 ? 13.020 -17.403 -6.004 1.00 95.50 307 LYS A C 1
ATOM 2522 O O . LYS A 1 307 ? 13.304 -18.092 -5.034 1.00 95.50 307 LYS A O 1
ATOM 2527 N N . ILE A 1 308 ? 12.029 -16.511 -5.993 1.00 93.44 308 ILE A N 1
ATOM 2528 C CA . ILE A 1 308 ? 11.197 -16.271 -4.804 1.00 93.44 308 ILE A CA 1
ATOM 2529 C C . ILE A 1 308 ? 10.396 -17.528 -4.441 1.00 93.44 308 ILE A C 1
ATOM 2531 O O . ILE A 1 308 ? 10.277 -17.856 -3.268 1.00 93.44 308 ILE A O 1
ATOM 2535 N N . CYS A 1 309 ? 9.897 -18.278 -5.426 1.00 92.31 309 CYS A N 1
ATOM 2536 C CA . CYS A 1 309 ? 9.195 -19.544 -5.190 1.00 92.31 309 CYS A CA 1
ATOM 2537 C C . CYS A 1 309 ? 10.069 -20.651 -4.576 1.00 92.31 309 CYS A C 1
ATOM 2539 O O . CYS A 1 309 ? 9.524 -21.665 -4.148 1.00 92.31 309 CYS A O 1
ATOM 2541 N N . LYS A 1 310 ? 11.399 -20.488 -4.553 1.00 94.50 310 LYS A N 1
ATOM 2542 C CA . LYS A 1 310 ? 12.333 -21.420 -3.902 1.00 94.50 310 LYS A CA 1
ATOM 2543 C C . LYS A 1 310 ? 12.646 -21.049 -2.451 1.00 94.50 310 LYS A C 1
ATOM 2545 O O . LYS A 1 310 ? 13.305 -21.844 -1.789 1.00 94.50 310 LYS A O 1
ATOM 2550 N N . GLN A 1 311 ? 12.221 -19.871 -1.993 1.00 93.00 311 GLN A N 1
ATOM 2551 C CA . GLN A 1 311 ? 12.353 -19.458 -0.595 1.00 93.00 311 GLN A CA 1
ATOM 2552 C C . GLN A 1 311 ? 11.410 -20.284 0.286 1.00 93.00 311 GLN A C 1
ATOM 2554 O O . GLN A 1 311 ? 10.351 -20.725 -0.176 1.00 93.00 311 GLN A O 1
ATOM 2559 N N . ASP A 1 312 ? 11.787 -20.492 1.543 1.00 91.56 312 ASP A N 1
ATOM 2560 C CA . ASP A 1 312 ? 10.971 -21.225 2.504 1.00 91.56 312 ASP A CA 1
ATOM 2561 C C . ASP A 1 312 ? 9.953 -20.293 3.184 1.00 91.56 312 ASP A C 1
ATOM 2563 O O . ASP A 1 312 ? 10.119 -19.077 3.274 1.00 91.56 312 ASP A O 1
ATOM 2567 N N . SER A 1 313 ? 8.868 -20.865 3.701 1.00 87.56 313 SER A N 1
ATOM 2568 C CA . SER A 1 313 ? 7.951 -20.154 4.594 1.00 87.56 313 SER A CA 1
ATOM 2569 C C . SER A 1 313 ? 8.628 -19.593 5.851 1.00 87.56 313 SER A C 1
ATOM 2571 O O . SER A 1 313 ? 8.155 -18.583 6.385 1.00 87.56 313 SER A O 1
ATOM 2573 N N . ASP A 1 314 ? 9.726 -20.212 6.294 1.00 91.62 314 ASP A N 1
ATOM 2574 C CA . ASP A 1 314 ? 10.548 -19.770 7.422 1.00 91.62 314 ASP A CA 1
ATOM 2575 C C . ASP A 1 314 ? 11.307 -18.464 7.129 1.00 91.62 314 ASP A C 1
ATOM 2577 O O . ASP A 1 314 ? 11.647 -17.737 8.065 1.00 91.62 314 ASP A O 1
ATOM 2581 N N . ASP A 1 315 ? 11.492 -18.103 5.853 1.00 91.31 315 ASP A N 1
ATOM 2582 C CA . ASP A 1 315 ? 12.053 -16.807 5.442 1.00 91.31 315 ASP A CA 1
ATOM 2583 C C . ASP A 1 315 ? 11.034 -15.657 5.594 1.00 91.31 315 ASP A C 1
ATOM 2585 O O . ASP A 1 315 ? 11.394 -14.477 5.551 1.00 91.31 315 ASP A O 1
ATOM 2589 N N . PHE A 1 316 ? 9.754 -15.984 5.828 1.00 94.38 316 PHE A N 1
ATOM 2590 C CA . PHE A 1 316 ? 8.652 -15.029 5.992 1.00 94.38 316 PHE A CA 1
ATOM 2591 C C . PHE A 1 316 ? 7.852 -15.255 7.295 1.00 94.38 316 PHE A C 1
ATOM 2593 O O . PHE A 1 316 ? 6.631 -15.469 7.256 1.00 94.38 316 PHE A O 1
ATOM 2600 N N . PRO A 1 317 ? 8.501 -15.217 8.475 1.00 94.69 317 PRO A N 1
ATOM 2601 C CA . PRO A 1 317 ? 7.900 -15.650 9.736 1.00 94.69 317 PRO A CA 1
ATOM 2602 C C . PRO A 1 317 ? 6.670 -14.832 10.161 1.00 94.69 317 PRO A C 1
ATOM 2604 O O . PRO A 1 317 ? 5.691 -15.405 10.630 1.00 94.69 317 PRO A O 1
ATOM 2607 N N . CYS A 1 318 ? 6.657 -13.513 9.967 1.00 95.12 318 CYS A N 1
ATOM 2608 C CA . CYS A 1 318 ? 5.517 -12.637 10.244 1.00 95.12 318 CYS A CA 1
ATOM 2609 C C . CYS A 1 318 ? 4.326 -12.981 9.346 1.00 95.12 318 CYS A C 1
ATOM 2611 O O . CYS A 1 318 ? 3.202 -13.107 9.838 1.00 95.12 318 CYS A O 1
ATOM 2613 N N . ASN A 1 319 ? 4.553 -13.170 8.040 1.00 92.81 319 ASN A N 1
ATOM 2614 C CA . ASN A 1 319 ? 3.491 -13.613 7.136 1.00 92.81 319 ASN A CA 1
ATOM 2615 C C . ASN A 1 319 ? 2.904 -14.959 7.562 1.00 92.81 319 ASN A C 1
ATOM 2617 O O . ASN A 1 319 ? 1.677 -15.085 7.612 1.00 92.81 319 ASN A O 1
ATOM 2621 N N . THR A 1 320 ? 3.762 -15.936 7.862 1.00 91.69 320 THR A N 1
ATOM 2622 C CA . THR A 1 320 ? 3.366 -17.304 8.215 1.00 91.69 320 THR A CA 1
ATOM 2623 C C . THR A 1 320 ? 2.629 -17.338 9.554 1.00 91.69 320 THR A C 1
ATOM 2625 O O . THR A 1 320 ? 1.509 -17.845 9.627 1.00 91.69 320 THR A O 1
ATOM 2628 N N . GLN A 1 321 ? 3.188 -16.712 10.594 1.00 92.94 321 GLN A N 1
ATOM 2629 C CA . GLN A 1 321 ? 2.612 -16.669 11.941 1.00 92.94 321 GLN A CA 1
ATOM 2630 C C . GLN A 1 321 ? 1.233 -16.000 11.969 1.00 92.94 321 GLN A C 1
ATOM 2632 O O . GLN A 1 321 ? 0.340 -16.450 12.686 1.00 92.94 321 GLN A O 1
ATOM 2637 N N . HIS A 1 322 ? 1.045 -14.933 11.190 1.00 92.75 322 HIS A N 1
ATOM 2638 C CA . HIS A 1 322 ? -0.192 -14.150 11.193 1.00 92.75 322 HIS A CA 1
ATOM 2639 C C . HIS A 1 322 ? -1.106 -14.432 9.997 1.00 92.75 322 HIS A C 1
ATOM 2641 O O . HIS A 1 322 ? -2.129 -13.770 9.843 1.00 92.75 322 HIS A O 1
ATOM 2647 N N . ASN A 1 323 ? -0.775 -15.406 9.144 1.00 91.81 323 ASN A N 1
ATOM 2648 C CA . ASN A 1 323 ? -1.603 -15.814 8.006 1.00 91.81 323 ASN A CA 1
ATOM 2649 C C . ASN A 1 323 ? -2.050 -14.618 7.135 1.00 91.81 323 ASN A C 1
ATOM 2651 O O . ASN A 1 323 ? -3.225 -14.463 6.789 1.00 91.81 323 ASN A O 1
ATOM 2655 N N . LEU A 1 324 ? -1.103 -13.721 6.842 1.00 92.88 324 LEU A N 1
ATOM 2656 C CA . LEU A 1 324 ? -1.386 -12.407 6.249 1.00 92.88 324 LEU A CA 1
ATOM 2657 C C . LEU A 1 324 ? -1.693 -12.473 4.749 1.00 92.88 324 LEU A C 1
ATOM 2659 O O . LEU A 1 324 ? -2.202 -11.498 4.191 1.00 92.88 324 LEU A O 1
ATOM 2663 N N . ARG A 1 325 ? -1.375 -13.596 4.100 1.00 89.44 325 ARG A N 1
ATOM 2664 C CA . ARG A 1 325 ? -1.520 -13.821 2.659 1.00 89.44 325 ARG A CA 1
ATOM 2665 C C . ARG A 1 325 ? -2.681 -14.757 2.346 1.00 89.44 325 ARG A C 1
ATOM 2667 O O . ARG A 1 325 ? -3.035 -15.622 3.144 1.00 89.44 325 ARG A O 1
ATOM 2674 N N . ILE A 1 326 ? -3.258 -14.588 1.162 1.00 80.00 326 ILE A N 1
ATOM 2675 C CA . ILE A 1 326 ? -4.071 -15.634 0.537 1.00 80.00 326 ILE A CA 1
ATOM 2676 C C . ILE A 1 326 ? -3.096 -16.545 -0.216 1.00 80.00 326 ILE A C 1
ATOM 2678 O O . ILE A 1 326 ? -2.271 -16.037 -0.976 1.00 80.00 326 ILE A O 1
ATOM 2682 N N . ILE A 1 327 ? -3.164 -17.848 0.070 1.00 60.59 327 ILE A N 1
ATOM 2683 C CA . ILE A 1 327 ? -2.407 -18.902 -0.624 1.00 60.59 327 ILE A CA 1
ATOM 2684 C C . ILE A 1 327 ? -3.103 -19.204 -1.944 1.00 60.59 327 ILE A C 1
ATOM 2686 O O . ILE A 1 327 ? -4.346 -19.367 -1.902 1.00 60.59 327 ILE A O 1
#

Organism: NCBI:txid412755

InterPro domains:
  IPR012833 Ribonucleoside-triphosphate reductase, anaerobic [PF13597] (14-322)

pLDDT: mean 95.75, std 3.89, range [60.59, 98.88]

Foldseek 3Di:
DVLLVVLVVLLVVQLVVQLVPDDPVVSVCCVVVQKPFPPSSCQLPAFAEAAFPQLQQPPLVVLLPPALLVLLLVVLVSVVVLLLLVLQRHNYAYEHLAQLVSCVVSSVSSVRDPDPVSLVSNLVSLLVSLVCQQPDCPRSNGHGHAYEYEHQQDLDPRSLSSLLSNLVSLQPDPGLDDAYEYEDDPLDQPDPPHSRVVSVVSQVVSCVRHVDDHYHYCCPPVNVPPDSSQWGATRPRDTDADDPPDHRGSFQDGRGGDMGGDLVVLLVVLCVVCVPDDPVVSVVSSVVVVVVVVVVRVVSVVSSVVSNVPDDVVSSVSCNSRVGHDD